Protein AF-W9CV24-F1 (afdb_monomer)

Secondary structure (DSSP, 8-state):
-----------------------HHHHHHHHHHHHHHHHHHHHHHHHHHHHHHHTTTTHHHHHHHHHHHHHHTTHHHHHHHHTTSS---HHHHHHHHHHHHIIIIIIITT-GGGGSSHHHHHHHHHHHHHHHHHHHHHHHHHTT---HHHHHHHHHTHHHHHHHHHHHHHHHHHHHHHHHHHHH-HHHHHHHHHHHHHHHHHHHHHHHHHHHHHHHHHHHHHHS----

Solvent-accessible surface area (backbone atoms only — not comparable to full-atom values): 12506 Å² total; per-residue (Å²): 133,84,83,91,78,78,71,84,77,78,79,72,77,76,67,86,76,78,58,85,65,90,48,66,68,58,51,51,49,33,51,52,26,46,55,50,20,51,54,25,44,51,51,32,54,50,51,70,53,36,41,82,73,60,33,44,68,53,40,36,85,77,41,44,69,59,50,43,55,59,60,55,56,46,54,53,56,34,49,32,21,68,73,59,76,39,102,53,59,43,68,62,49,38,49,57,45,50,56,55,45,43,46,46,60,71,40,36,63,80,39,56,72,56,33,45,27,70,40,40,54,45,23,48,46,27,48,19,55,53,44,28,45,50,22,48,45,49,29,40,45,74,46,73,44,80,60,65,67,59,53,47,49,62,61,51,51,55,76,60,34,44,59,46,24,53,55,16,50,52,48,46,54,60,70,40,29,65,60,34,28,74,76,69,33,65,68,52,21,51,51,52,52,52,49,53,63,51,46,57,61,50,50,53,56,53,50,54,50,49,54,53,51,34,54,54,53,57,49,53,60,70,71,46,81,79,87,125

Mean predicted aligned error: 7.86 Å

Sequence (228 aa):
MSPQDAQESSLKKRGPKPLQSSNRKTQYLILYNFVSAILWLVVLGRVTLLVPLVGFGQLYPSVGQFIKWTQTMALLEVVHAATGVVRASISTTGMQVASRLLLVWLIVNPFPFVAQSAGYSSMLIAWSVTEVIRYSYFVITLSGYKPAI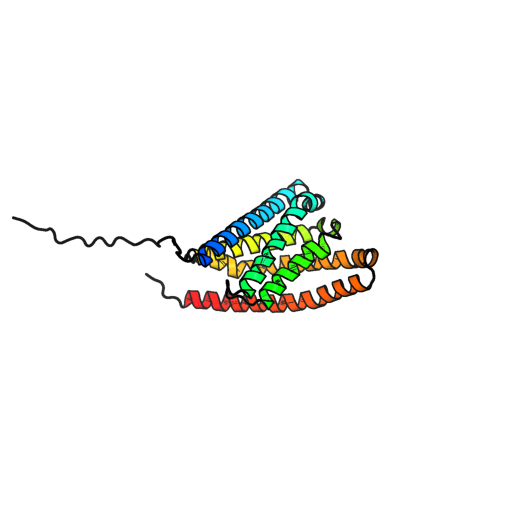VTWFRYNTFFALYPLGISSECWLIYKSIEPARNAYGQVYAWALQSILLIYVPGSYILFTHMVKQRSKVLRAQREAPKDE

pLDDT: mean 87.02, std 15.71, range [34.38, 98.25]

Foldseek 3Di:
DDDPPPDDPPPPPPDPDFDPPVDPLLVVLLVLLVVLLVLLVVLQVLLVPCCVPPNQQCSCVVCLVSVLVSLVSLVVVLVCCVVVSDVDDSVVSVVVSVLVNCCSPVQCVVPVVLSSDPLVSLLSNLVSQLSNLVSVCSNCVSSVHDDPVSVCCNLPVCVPSLVSNLVSSLSSLVVCLVVCCVVPNDVRSVVSVVCSVCSVVVSVVVVVVSVVVSVVVVVVVVVDDDPD

Structure (mmCIF, N/CA/C/O backbone):
data_AF-W9CV24-F1
#
_entry.id   AF-W9CV24-F1
#
loop_
_atom_site.group_PDB
_atom_site.id
_atom_site.type_symbol
_atom_site.label_atom_id
_atom_site.label_alt_id
_atom_site.label_comp_id
_atom_site.label_asym_id
_atom_site.label_entity_id
_atom_site.label_seq_id
_atom_site.pdbx_PDB_ins_code
_atom_site.Cartn_x
_atom_site.Cartn_y
_atom_site.Cartn_z
_atom_site.occupancy
_atom_site.B_iso_or_equiv
_atom_site.auth_seq_id
_atom_site.auth_comp_id
_atom_site.auth_asym_id
_atom_site.auth_atom_id
_atom_site.pdbx_PDB_model_num
ATOM 1 N N . MET A 1 1 ? -14.011 4.139 73.948 1.00 34.38 1 MET A N 1
ATOM 2 C CA . MET A 1 1 ? -14.814 3.440 72.922 1.00 34.38 1 MET A CA 1
ATOM 3 C C . MET A 1 1 ? -15.366 4.527 72.006 1.00 34.38 1 MET A C 1
ATOM 5 O O . MET A 1 1 ? -16.269 5.225 72.434 1.00 34.38 1 MET A O 1
ATOM 9 N N . SER A 1 2 ? -14.635 4.970 70.976 1.00 40.56 2 SER A N 1
ATOM 10 C CA . SER A 1 2 ? -14.587 4.424 69.593 1.00 40.56 2 SER A CA 1
ATOM 11 C C . SER A 1 2 ? -15.973 4.199 68.979 1.00 40.56 2 SER A C 1
ATOM 13 O O . SER A 1 2 ? -16.817 3.685 69.712 1.00 40.56 2 SER A O 1
ATOM 15 N N . PRO A 1 3 ? -16.212 4.448 67.669 1.00 40.03 3 PRO A N 1
ATOM 16 C CA . PRO A 1 3 ? -15.240 4.681 66.580 1.00 40.03 3 PRO A CA 1
ATOM 17 C C . PRO A 1 3 ? -15.602 5.823 65.590 1.00 40.03 3 PRO A C 1
ATOM 19 O O . PRO A 1 3 ? -16.741 5.969 65.160 1.00 40.03 3 PRO A O 1
ATOM 22 N N . GLN A 1 4 ? -14.591 6.578 65.148 1.00 36.75 4 GLN A N 1
ATOM 23 C CA . GLN A 1 4 ? -14.645 7.514 64.007 1.00 36.75 4 GLN A CA 1
ATOM 24 C C . GLN A 1 4 ? -14.357 6.820 62.656 1.00 36.75 4 GLN A C 1
ATOM 26 O O . GLN A 1 4 ? -13.992 7.468 61.681 1.00 36.75 4 GLN A O 1
ATOM 31 N N . ASP A 1 5 ? -14.566 5.507 62.560 1.00 41.06 5 ASP A N 1
ATOM 32 C CA . ASP A 1 5 ? -14.260 4.719 61.361 1.00 41.06 5 ASP A CA 1
ATOM 33 C C . ASP A 1 5 ? -15.471 4.621 60.419 1.00 41.06 5 ASP A C 1
ATOM 35 O O . ASP A 1 5 ? -15.981 3.541 60.132 1.00 41.06 5 ASP A O 1
ATOM 39 N N . ALA A 1 6 ? -15.947 5.758 59.910 1.00 39.78 6 ALA A N 1
ATOM 40 C CA . ALA A 1 6 ? -16.873 5.781 58.776 1.00 39.78 6 ALA A CA 1
ATOM 41 C C . ALA A 1 6 ? -16.082 5.830 57.460 1.00 39.78 6 ALA A C 1
ATOM 43 O O . ALA A 1 6 ? -16.076 6.821 56.740 1.00 39.78 6 ALA A O 1
ATOM 44 N N . GLN A 1 7 ? -15.372 4.730 57.205 1.00 35.50 7 GLN A N 1
ATOM 45 C CA . GLN A 1 7 ? -15.204 4.101 55.896 1.00 35.50 7 GLN A CA 1
ATOM 46 C C . GLN A 1 7 ? -15.079 5.066 54.696 1.00 35.50 7 GLN A C 1
ATOM 48 O O . GLN A 1 7 ? -16.019 5.266 53.928 1.00 35.50 7 GLN A O 1
ATOM 53 N N . GLU A 1 8 ? -13.867 5.595 54.494 1.00 35.50 8 GLU A N 1
ATOM 54 C CA . GLU A 1 8 ? -13.399 6.111 53.204 1.00 35.50 8 GLU A CA 1
ATOM 55 C C . GLU A 1 8 ? -13.703 5.079 52.104 1.00 35.50 8 GLU A C 1
ATOM 57 O O . GLU A 1 8 ? -13.024 4.057 51.949 1.00 35.50 8 GLU A O 1
ATOM 62 N N . SER A 1 9 ? -14.750 5.330 51.317 1.00 37.84 9 SER A N 1
ATOM 63 C CA . SER A 1 9 ? -15.024 4.566 50.110 1.00 37.84 9 SER A CA 1
ATOM 64 C C . SER A 1 9 ? -13.935 4.894 49.092 1.00 37.84 9 SER A C 1
ATOM 66 O O . SER A 1 9 ? -14.036 5.860 48.334 1.00 37.84 9 SER A O 1
ATOM 68 N N . SER A 1 10 ? -12.862 4.104 49.099 1.00 39.88 10 SER A N 1
ATOM 69 C CA . SER A 1 10 ? -11.803 4.172 48.097 1.00 39.88 10 SER A CA 1
ATOM 70 C C . SER A 1 10 ? -12.397 4.007 46.690 1.00 39.88 10 SER A C 1
ATOM 72 O O . SER A 1 10 ? -12.637 2.903 46.197 1.00 39.88 10 SER A O 1
ATOM 74 N N . LEU A 1 11 ? -12.635 5.130 46.009 1.00 41.97 11 LEU A N 1
ATOM 75 C CA . LEU A 1 11 ? -12.865 5.184 44.569 1.00 41.97 11 LEU A CA 1
ATOM 76 C C . LEU A 1 11 ? -11.551 4.805 43.885 1.00 41.97 11 LEU A C 1
ATOM 78 O O . LEU A 1 11 ? -10.778 5.637 43.412 1.00 41.97 11 LEU A O 1
ATOM 82 N N . LYS A 1 12 ? -11.277 3.500 43.854 1.00 38.69 12 LYS A N 1
ATOM 83 C CA . LYS A 1 12 ? -10.228 2.908 43.036 1.00 38.69 12 LYS A CA 1
ATOM 84 C C . LYS A 1 12 ? -10.625 3.173 41.585 1.00 38.69 12 LYS A C 1
ATOM 86 O O . LYS A 1 12 ? -11.403 2.415 41.007 1.00 38.69 12 LYS A O 1
ATOM 91 N N . LYS A 1 13 ? -10.120 4.272 41.009 1.00 38.94 13 LYS A N 1
ATOM 92 C CA . LYS A 1 13 ? -10.187 4.561 39.570 1.00 38.94 13 LYS A CA 1
ATOM 93 C C . LYS A 1 13 ? -9.730 3.304 38.834 1.00 38.94 13 LYS A C 1
ATOM 95 O O . LYS A 1 13 ? -8.543 2.979 38.812 1.00 38.94 13 LYS A O 1
ATOM 100 N N . ARG A 1 14 ? -10.681 2.550 38.276 1.00 42.22 14 ARG A N 1
ATOM 101 C CA . ARG A 1 14 ? -10.381 1.451 37.360 1.00 42.22 14 ARG A CA 1
ATOM 102 C C . ARG A 1 14 ? -9.802 2.102 36.112 1.00 42.22 14 ARG A C 1
ATOM 104 O O . ARG A 1 14 ? -10.544 2.564 35.255 1.00 42.22 14 ARG A O 1
ATOM 111 N N . GLY A 1 15 ? -8.473 2.149 36.031 1.00 47.84 15 GLY A N 1
ATOM 112 C CA . GLY A 1 15 ? -7.793 2.398 34.767 1.00 47.84 15 GLY A CA 1
ATOM 113 C C . GLY A 1 15 ? -8.323 1.433 33.693 1.00 47.84 15 GLY A C 1
ATOM 114 O O . GLY A 1 15 ? -8.817 0.349 34.034 1.00 47.84 15 GLY A O 1
ATOM 115 N N . PRO A 1 16 ? -8.264 1.809 32.407 1.00 44.88 16 PRO A N 1
ATOM 116 C CA . PRO A 1 16 ? -8.788 0.985 31.326 1.00 44.88 16 PRO A CA 1
ATOM 117 C C . PRO A 1 16 ? -8.107 -0.385 31.362 1.00 44.88 16 PRO A C 1
ATOM 119 O O . PRO A 1 16 ? -6.899 -0.488 31.151 1.00 44.88 16 PRO A O 1
ATOM 122 N N . LYS A 1 17 ? -8.877 -1.435 31.675 1.00 49.84 17 LYS A N 1
ATOM 123 C CA . LYS A 1 17 ? -8.372 -2.811 31.712 1.00 49.84 17 LYS A CA 1
ATOM 124 C C . LYS A 1 17 ? -7.832 -3.177 30.319 1.00 49.84 17 LYS A C 1
ATOM 126 O O . LYS A 1 17 ? -8.627 -3.190 29.378 1.00 49.84 17 LYS A O 1
ATOM 131 N N . PRO A 1 18 ? -6.536 -3.507 30.170 1.00 53.41 18 PRO A N 1
ATOM 132 C CA . PRO A 1 18 ? -6.023 -4.107 28.943 1.00 53.41 18 PRO A CA 1
ATOM 133 C C . PRO A 1 18 ? -6.706 -5.449 28.695 1.00 53.41 18 PRO A C 1
ATOM 135 O O . PRO A 1 18 ? -6.882 -6.245 29.619 1.00 53.41 18 PRO A O 1
ATOM 138 N N . LEU A 1 19 ? -7.137 -5.695 27.458 1.00 54.38 19 LEU A N 1
ATOM 139 C CA . LEU A 1 19 ? -7.948 -6.861 27.121 1.00 54.38 19 LEU A CA 1
ATOM 140 C C . LEU A 1 19 ? -7.151 -8.170 27.138 1.00 54.38 19 LEU A C 1
ATOM 142 O O . LEU A 1 19 ? -6.419 -8.492 26.207 1.00 54.38 19 LEU A O 1
ATOM 146 N N . GLN A 1 20 ? -7.457 -9.010 28.128 1.00 48.84 20 GLN A N 1
ATOM 147 C CA . GLN A 1 20 ? -7.693 -10.431 27.877 1.00 48.84 20 GLN A CA 1
ATOM 148 C C . GLN A 1 20 ? -8.989 -10.556 27.056 1.00 48.84 20 GLN A C 1
ATOM 150 O O . GLN A 1 20 ? -10.080 -10.634 27.617 1.00 48.84 20 GLN A O 1
ATOM 155 N N . SER A 1 21 ? -8.916 -10.562 25.721 1.00 54.72 21 SER A N 1
ATOM 156 C CA . SER A 1 21 ? -10.051 -11.057 24.932 1.00 54.72 21 SER A CA 1
ATOM 157 C C . SER A 1 21 ? -10.033 -12.589 24.986 1.00 54.72 21 SER A C 1
ATOM 159 O O . SER A 1 21 ? -9.130 -13.200 24.419 1.00 54.72 21 SER A O 1
ATOM 161 N N . SER A 1 22 ? -11.013 -13.229 25.629 1.00 62.72 22 SER A N 1
ATOM 162 C CA . SER A 1 22 ? -11.147 -14.702 25.661 1.00 62.72 22 SER A CA 1
ATOM 163 C C . SER A 1 22 ? -11.519 -15.319 24.300 1.00 62.72 22 SER A C 1
ATOM 165 O O . SER A 1 22 ? -11.544 -16.538 24.138 1.00 62.72 22 SER A O 1
ATOM 167 N N . ASN A 1 23 ? -11.806 -14.484 23.298 1.00 85.56 23 ASN A N 1
ATOM 168 C CA . ASN A 1 23 ? -12.183 -14.905 21.957 1.00 85.56 23 ASN A CA 1
ATOM 169 C C . ASN A 1 23 ? -10.944 -15.236 21.107 1.00 85.56 23 ASN A C 1
ATOM 171 O O . ASN A 1 23 ? -10.220 -14.338 20.668 1.00 85.56 23 ASN A O 1
ATOM 175 N N . ARG A 1 24 ? -10.753 -16.527 20.803 1.00 89.50 24 ARG A N 1
ATOM 176 C CA . ARG A 1 24 ? -9.657 -17.033 19.954 1.00 89.50 24 ARG A CA 1
ATOM 177 C C . ARG A 1 24 ? -9.581 -16.342 18.587 1.00 89.50 24 ARG A C 1
ATOM 179 O O . ARG A 1 24 ? -8.484 -16.120 18.083 1.00 89.50 24 ARG A O 1
ATOM 186 N N . LYS A 1 25 ? -10.722 -15.950 17.999 1.00 90.06 25 LYS A N 1
ATOM 187 C CA . LYS A 1 25 ? -10.753 -15.220 16.717 1.00 90.06 25 LYS A CA 1
ATOM 188 C C . LYS A 1 25 ? -10.118 -13.837 16.851 1.00 90.06 25 LYS A C 1
ATOM 190 O O . LYS A 1 25 ? -9.331 -13.437 16.001 1.00 90.06 25 LYS A O 1
ATOM 195 N N . THR A 1 26 ? -10.428 -13.126 17.935 1.00 90.19 26 THR A N 1
ATOM 196 C CA . THR A 1 26 ? -9.857 -11.804 18.218 1.00 90.19 26 THR A CA 1
ATOM 197 C C . THR A 1 26 ? -8.354 -11.898 18.452 1.00 90.19 26 THR A C 1
ATOM 199 O O . THR A 1 26 ? -7.609 -11.120 17.869 1.00 90.19 26 THR A O 1
ATOM 202 N N . GLN A 1 27 ? -7.892 -12.886 19.226 1.00 91.75 27 GLN A N 1
ATOM 203 C CA . GLN A 1 27 ? -6.459 -13.111 19.462 1.00 91.75 27 GLN A CA 1
ATOM 204 C C . GLN A 1 27 ? -5.700 -13.426 18.168 1.00 91.75 27 GLN A C 1
ATOM 206 O O . GLN A 1 27 ? -4.652 -12.838 17.912 1.00 91.75 27 GLN A O 1
ATOM 211 N N . TYR A 1 28 ? -6.257 -14.299 17.322 1.00 95.00 28 TYR A N 1
ATOM 212 C CA . TYR A 1 28 ? -5.703 -14.597 16.003 1.00 95.00 28 TYR A CA 1
ATOM 213 C C . TYR A 1 28 ? -5.578 -13.336 15.140 1.00 95.00 28 TYR A C 1
ATOM 215 O O . TYR A 1 28 ? -4.516 -13.078 14.576 1.00 95.00 28 TYR A O 1
ATOM 223 N N . LEU A 1 29 ? -6.635 -12.521 15.070 1.00 95.00 29 LEU A N 1
ATOM 224 C CA . LEU A 1 29 ? -6.609 -11.281 14.298 1.00 95.00 29 LEU A CA 1
ATOM 225 C C . LEU A 1 29 ? -5.604 -10.280 14.871 1.00 95.00 29 LEU A C 1
ATOM 227 O O . LEU A 1 29 ? -4.892 -9.646 14.099 1.00 95.00 29 LEU A O 1
ATOM 231 N N . ILE A 1 30 ? -5.501 -10.140 16.194 1.00 94.81 30 ILE A N 1
ATOM 232 C CA . ILE A 1 30 ? -4.483 -9.286 16.822 1.00 94.81 30 ILE A CA 1
ATOM 233 C C . ILE A 1 30 ? -3.087 -9.736 16.390 1.00 94.81 30 ILE A C 1
ATOM 235 O O . ILE A 1 30 ? -2.313 -8.906 15.922 1.00 94.81 30 ILE A O 1
ATOM 239 N N . LEU A 1 31 ? -2.786 -11.034 16.474 1.00 95.94 31 LEU A N 1
ATOM 240 C CA . LEU A 1 31 ? -1.489 -11.575 16.073 1.00 95.94 31 LEU A CA 1
ATOM 241 C C . LEU A 1 31 ? -1.213 -11.346 14.582 1.00 95.94 31 LEU A C 1
ATOM 243 O O . LEU A 1 31 ? -0.148 -10.847 14.229 1.00 95.94 31 LEU A O 1
ATOM 247 N N . TYR A 1 32 ? -2.178 -11.653 13.712 1.00 97.06 32 TYR A N 1
ATOM 248 C CA . TYR A 1 32 ? -2.063 -11.438 12.269 1.00 97.06 32 TYR A CA 1
ATOM 249 C C . TYR A 1 32 ? -1.765 -9.972 11.932 1.00 97.06 32 TYR A C 1
ATOM 251 O O . TYR A 1 32 ? -0.826 -9.677 11.189 1.00 97.06 32 TYR A O 1
ATOM 259 N N . ASN A 1 33 ? -2.537 -9.042 12.503 1.00 97.31 33 ASN A N 1
ATOM 260 C CA . ASN A 1 33 ? -2.345 -7.615 12.267 1.00 97.31 33 ASN A CA 1
ATOM 261 C C . ASN A 1 33 ? -1.010 -7.137 12.859 1.00 97.31 33 ASN A C 1
ATOM 263 O O . ASN A 1 33 ? -0.320 -6.347 12.229 1.00 97.31 33 ASN A O 1
ATOM 267 N N . PHE A 1 34 ? -0.598 -7.640 14.023 1.00 97.44 34 PHE A N 1
ATOM 268 C CA . PHE A 1 34 ? 0.680 -7.283 14.638 1.00 97.44 34 PHE A CA 1
ATOM 269 C C . PHE A 1 34 ? 1.877 -7.731 13.792 1.00 97.44 34 PHE A C 1
ATOM 271 O O . PHE A 1 34 ? 2.756 -6.925 13.490 1.00 97.44 34 PHE A O 1
ATOM 278 N N . VAL A 1 35 ? 1.879 -8.986 13.337 1.00 98.12 35 VAL A N 1
ATOM 279 C CA . VAL A 1 35 ? 2.909 -9.507 12.426 1.00 98.12 35 VAL A CA 1
ATOM 280 C C . VAL A 1 35 ? 2.927 -8.698 11.131 1.00 98.12 35 VAL A C 1
ATOM 282 O O . VAL A 1 35 ? 3.990 -8.270 10.687 1.00 98.12 35 VAL A O 1
ATOM 285 N N . SER A 1 36 ? 1.757 -8.407 10.561 1.00 97.88 36 SER A N 1
ATOM 286 C CA . SER A 1 36 ? 1.651 -7.590 9.350 1.00 97.88 36 SER A CA 1
ATOM 287 C C . SER A 1 36 ? 2.199 -6.174 9.557 1.00 97.88 36 SER A C 1
ATOM 289 O O . SER A 1 36 ? 2.937 -5.678 8.708 1.00 97.88 36 SER A O 1
ATOM 291 N N . ALA A 1 37 ? 1.926 -5.540 10.703 1.00 97.75 37 ALA A N 1
ATOM 292 C CA . ALA A 1 37 ? 2.487 -4.235 11.048 1.00 97.75 37 ALA A CA 1
ATOM 293 C C . ALA A 1 37 ? 4.021 -4.268 11.092 1.00 97.75 37 ALA A C 1
ATOM 295 O O . ALA A 1 37 ? 4.657 -3.378 10.531 1.00 97.75 37 ALA A O 1
ATOM 296 N N . ILE A 1 38 ? 4.616 -5.302 11.698 1.00 98.25 38 ILE A N 1
ATOM 297 C CA . ILE A 1 38 ? 6.076 -5.474 11.748 1.00 98.25 38 ILE A CA 1
ATOM 298 C C . ILE A 1 38 ? 6.652 -5.632 10.343 1.00 98.25 38 ILE A C 1
ATOM 300 O O . ILE A 1 38 ? 7.626 -4.966 10.003 1.00 98.25 38 ILE A O 1
ATOM 304 N N . LEU A 1 39 ? 6.055 -6.481 9.509 1.00 98.12 39 LEU A N 1
ATOM 305 C CA . LEU A 1 39 ? 6.537 -6.708 8.148 1.00 98.12 39 LEU A CA 1
ATOM 306 C C . LEU A 1 39 ? 6.546 -5.410 7.337 1.00 98.12 39 LEU A C 1
ATOM 308 O O . LEU A 1 39 ? 7.553 -5.067 6.720 1.00 98.12 39 LEU A O 1
ATOM 312 N N . TRP A 1 40 ? 5.463 -4.636 7.396 1.00 98.19 40 TRP A N 1
ATOM 313 C CA . TRP A 1 40 ? 5.398 -3.344 6.718 1.00 98.19 40 TRP A CA 1
ATOM 314 C C . TRP A 1 40 ? 6.310 -2.287 7.339 1.00 98.19 40 TRP A C 1
ATOM 316 O O . TRP A 1 40 ? 6.842 -1.457 6.605 1.00 98.19 40 TRP A O 1
ATOM 326 N N . LEU A 1 41 ? 6.568 -2.343 8.646 1.00 97.94 41 LEU A N 1
ATOM 327 C CA . LEU A 1 41 ? 7.558 -1.487 9.298 1.00 97.94 41 LEU A CA 1
ATOM 328 C C . LEU A 1 41 ? 8.980 -1.808 8.819 1.00 97.94 41 LEU A C 1
ATOM 330 O O . LEU A 1 41 ? 9.766 -0.894 8.583 1.00 97.94 41 LEU A O 1
ATOM 334 N N . VAL A 1 42 ? 9.301 -3.088 8.603 1.00 97.88 42 VAL A N 1
ATOM 335 C CA . VAL A 1 42 ? 10.575 -3.507 8.001 1.00 97.88 42 VAL A CA 1
ATOM 336 C C . VAL A 1 42 ? 10.683 -3.007 6.560 1.00 97.88 42 VAL A C 1
ATOM 338 O O . VAL A 1 42 ? 11.743 -2.513 6.181 1.00 97.88 42 VAL A O 1
ATOM 341 N N . VAL A 1 43 ? 9.608 -3.079 5.761 1.00 97.38 43 VAL A N 1
ATOM 342 C CA . VAL A 1 43 ? 9.588 -2.467 4.417 1.00 97.38 43 VAL A CA 1
ATOM 343 C C . VAL A 1 43 ? 9.870 -0.969 4.515 1.00 97.38 43 VAL A C 1
ATOM 345 O O . VAL A 1 43 ? 10.763 -0.485 3.822 1.00 97.38 43 VAL A O 1
ATOM 348 N N . LEU A 1 44 ? 9.149 -0.254 5.386 1.00 97.44 44 LEU A N 1
ATOM 349 C CA . LEU A 1 44 ? 9.302 1.189 5.566 1.00 97.44 44 LEU A CA 1
ATOM 350 C C . LEU A 1 44 ? 10.748 1.537 5.918 1.00 97.44 44 LEU A C 1
ATOM 352 O O . LEU A 1 44 ? 11.376 2.301 5.193 1.00 97.44 44 LEU A O 1
ATOM 356 N N . GLY A 1 45 ? 11.291 0.908 6.965 1.00 96.44 45 GLY A N 1
ATOM 357 C CA . GLY A 1 45 ? 12.656 1.138 7.430 1.00 96.44 45 GLY A CA 1
ATOM 358 C C . GLY A 1 45 ? 13.697 0.857 6.350 1.00 96.44 45 GLY A C 1
ATOM 359 O O . GLY A 1 45 ? 14.589 1.673 6.129 1.00 96.44 45 GLY A O 1
ATOM 360 N N . ARG A 1 46 ? 13.562 -0.254 5.614 1.00 94.88 46 ARG A N 1
ATOM 361 C CA . ARG A 1 46 ? 14.473 -0.574 4.505 1.00 94.88 46 ARG A CA 1
ATOM 362 C C . ARG A 1 46 ? 14.430 0.489 3.415 1.00 94.88 46 ARG A C 1
ATOM 364 O O . ARG A 1 46 ? 15.483 0.915 2.963 1.00 94.88 46 ARG A O 1
ATOM 371 N N . VAL A 1 47 ? 13.248 0.932 2.995 1.00 95.12 47 VAL A N 1
ATOM 372 C CA . VAL A 1 47 ? 13.129 1.920 1.913 1.00 95.12 47 VAL A CA 1
ATOM 373 C C . VAL A 1 47 ? 13.644 3.287 2.354 1.00 95.12 47 VAL A C 1
ATOM 375 O O . VAL A 1 47 ? 14.411 3.905 1.621 1.00 95.12 47 VAL A O 1
ATOM 378 N N . THR A 1 48 ? 13.298 3.740 3.561 1.00 94.62 48 THR A N 1
ATOM 379 C CA . THR A 1 48 ? 13.752 5.039 4.081 1.00 94.62 48 THR A CA 1
ATOM 380 C C . THR A 1 48 ? 15.257 5.092 4.311 1.00 94.62 48 THR A C 1
ATOM 382 O O . THR A 1 48 ? 15.845 6.157 4.169 1.00 94.62 48 THR A O 1
ATOM 385 N N . LEU A 1 49 ? 15.882 3.960 4.650 1.00 94.88 49 LEU A N 1
ATOM 386 C CA . LEU A 1 49 ? 17.330 3.876 4.840 1.00 94.88 49 LEU A CA 1
ATOM 387 C C . LEU A 1 49 ? 18.078 3.684 3.518 1.00 94.88 49 LEU A C 1
ATOM 389 O O . LEU A 1 49 ? 19.081 4.345 3.286 1.00 94.88 49 LEU A O 1
ATOM 393 N N . LEU A 1 50 ? 17.612 2.800 2.633 1.00 92.88 50 LEU A N 1
ATOM 394 C CA . LEU A 1 50 ? 18.365 2.436 1.430 1.00 92.88 50 LEU A CA 1
ATOM 395 C C . LEU A 1 50 ? 18.287 3.492 0.328 1.00 92.88 50 LEU A C 1
ATOM 397 O O . LEU A 1 50 ? 19.285 3.717 -0.347 1.00 92.88 50 LEU A O 1
ATOM 401 N N . VAL A 1 51 ? 17.152 4.174 0.153 1.00 92.50 51 VAL A N 1
ATOM 402 C CA . VAL A 1 51 ? 17.024 5.220 -0.877 1.00 92.50 51 VAL A CA 1
ATOM 403 C C . VAL A 1 51 ? 18.118 6.297 -0.772 1.00 92.50 51 VAL A C 1
ATOM 405 O O . VAL A 1 51 ? 18.761 6.548 -1.790 1.00 92.50 51 VAL A O 1
ATOM 408 N N . PRO A 1 52 ? 18.386 6.915 0.397 1.00 92.38 52 PRO A N 1
ATOM 409 C CA . PRO A 1 52 ? 19.455 7.908 0.507 1.00 92.38 52 PRO A CA 1
ATOM 410 C C . PRO A 1 52 ? 20.867 7.305 0.449 1.00 92.38 52 PRO A C 1
ATOM 412 O O . PRO A 1 52 ? 21.797 8.008 0.071 1.00 92.38 52 PRO A O 1
ATOM 415 N N . LEU A 1 53 ? 21.044 6.029 0.813 1.00 91.69 53 LEU A N 1
ATOM 416 C CA . LEU A 1 53 ? 22.367 5.394 0.884 1.00 91.69 53 LEU A CA 1
ATOM 417 C C . LEU A 1 53 ? 22.857 4.846 -0.459 1.00 91.69 53 LEU A C 1
ATOM 419 O O . LEU A 1 53 ? 24.033 4.969 -0.782 1.00 91.69 53 LEU A O 1
ATOM 423 N N . VAL A 1 54 ? 21.974 4.201 -1.222 1.00 87.62 54 VAL A N 1
ATOM 424 C CA . VAL A 1 54 ? 22.337 3.456 -2.441 1.00 87.62 54 VAL A CA 1
ATOM 425 C C . VAL A 1 54 ? 21.552 3.906 -3.677 1.00 87.62 54 VAL A C 1
ATOM 427 O O . VAL A 1 54 ? 21.740 3.368 -4.770 1.00 87.62 54 VAL A O 1
ATOM 430 N N . GLY A 1 55 ? 20.674 4.901 -3.524 1.00 88.88 55 GLY A N 1
ATOM 431 C CA . GLY A 1 55 ? 19.832 5.422 -4.595 1.00 88.88 55 GLY A CA 1
ATOM 432 C C . GLY A 1 55 ? 18.703 4.472 -5.007 1.00 88.88 55 GLY A C 1
ATOM 433 O O . GLY A 1 55 ? 18.473 3.410 -4.427 1.00 88.88 55 GLY A O 1
ATOM 434 N N . PHE A 1 56 ? 17.968 4.860 -6.052 1.00 88.00 56 PHE A N 1
ATOM 435 C CA . PHE A 1 56 ? 16.797 4.112 -6.528 1.00 88.00 56 PHE A CA 1
ATOM 436 C C . PHE A 1 56 ? 17.147 2.781 -7.208 1.00 88.00 56 PHE A C 1
ATOM 438 O O . PHE A 1 56 ? 16.377 1.828 -7.116 1.00 88.00 56 PHE A O 1
ATOM 445 N N . GLY A 1 57 ? 18.311 2.687 -7.859 1.00 84.31 57 GLY A N 1
ATOM 446 C CA . GLY A 1 57 ? 18.698 1.505 -8.639 1.00 84.31 57 GLY A CA 1
ATOM 447 C C . GLY A 1 57 ? 18.932 0.248 -7.798 1.00 84.31 57 GLY A C 1
ATOM 448 O O . GLY A 1 57 ? 18.633 -0.857 -8.243 1.00 84.31 57 GLY A O 1
ATOM 449 N N . GLN A 1 58 ? 19.410 0.414 -6.564 1.00 85.44 58 GLN A N 1
ATOM 450 C CA . GLN A 1 58 ? 19.769 -0.698 -5.677 1.00 85.44 58 GLN A CA 1
ATOM 451 C C . GLN A 1 58 ? 18.672 -1.060 -4.667 1.00 85.44 58 GLN A C 1
ATOM 453 O O . GLN A 1 58 ? 18.819 -2.007 -3.896 1.00 85.44 58 GLN A O 1
ATOM 458 N N . LEU A 1 59 ? 17.534 -0.361 -4.686 1.00 90.06 59 LEU A N 1
ATOM 459 C CA . LEU A 1 59 ? 16.449 -0.635 -3.747 1.00 90.06 59 LEU A CA 1
ATOM 460 C C . LEU A 1 59 ? 15.761 -1.980 -4.028 1.00 90.06 59 LEU A C 1
ATOM 462 O O . LEU A 1 59 ? 15.449 -2.736 -3.102 1.00 90.06 59 LEU A O 1
ATOM 466 N N . TYR A 1 60 ? 15.505 -2.284 -5.303 1.00 91.00 60 TYR A N 1
ATOM 467 C CA . TYR A 1 60 ? 14.777 -3.491 -5.686 1.00 91.00 60 TYR A CA 1
ATOM 468 C C . TYR A 1 60 ? 15.507 -4.791 -5.313 1.00 91.00 60 TYR A C 1
ATOM 470 O O . TYR A 1 60 ? 14.868 -5.635 -4.683 1.00 91.00 60 TYR A O 1
ATOM 478 N N . PRO A 1 61 ? 16.816 -4.961 -5.583 1.00 90.12 61 PRO A N 1
ATOM 479 C CA . PRO A 1 61 ? 17.549 -6.148 -5.139 1.00 90.12 61 PRO A CA 1
ATOM 480 C C . PRO A 1 61 ? 17.459 -6.405 -3.626 1.00 90.12 61 PRO A C 1
ATOM 482 O O . PRO A 1 61 ? 17.339 -7.552 -3.200 1.00 90.12 61 PRO A O 1
ATOM 485 N N . SER A 1 62 ? 17.458 -5.353 -2.800 1.00 89.19 62 SER A N 1
ATOM 486 C CA . SER A 1 62 ? 17.457 -5.486 -1.335 1.00 89.19 62 SER A CA 1
ATOM 487 C C . SER A 1 62 ? 16.066 -5.660 -0.709 1.00 89.19 62 SER A C 1
ATOM 489 O O . SER A 1 62 ? 15.935 -6.256 0.366 1.00 89.19 62 SER A O 1
ATOM 491 N N . VAL A 1 63 ? 15.015 -5.116 -1.333 1.00 93.38 63 VAL A N 1
ATOM 492 C CA . VAL A 1 63 ? 13.659 -5.065 -0.745 1.00 93.38 63 VAL A CA 1
ATOM 493 C C . VAL A 1 63 ? 12.634 -5.867 -1.546 1.00 93.38 63 VAL A C 1
ATOM 495 O O . VAL A 1 63 ? 11.670 -6.362 -0.966 1.00 93.38 63 VAL A O 1
ATOM 498 N N . GLY A 1 64 ? 12.847 -6.056 -2.849 1.00 93.38 64 GLY A N 1
ATOM 499 C CA . GLY A 1 64 ? 11.888 -6.604 -3.815 1.00 93.38 64 GLY A CA 1
ATOM 500 C C . GLY A 1 64 ? 11.297 -7.956 -3.424 1.00 93.38 64 GLY A C 1
ATOM 501 O O . GLY A 1 64 ? 10.078 -8.122 -3.397 1.00 93.38 64 GLY A O 1
ATOM 502 N N . GLN A 1 65 ? 12.143 -8.916 -3.048 1.00 95.06 65 GLN A N 1
ATOM 503 C CA . GLN A 1 65 ? 11.665 -10.237 -2.632 1.00 95.06 65 GLN A CA 1
ATOM 504 C C . GLN A 1 65 ? 10.852 -10.162 -1.331 1.00 95.06 65 GLN A C 1
ATOM 506 O O . GLN A 1 65 ? 9.824 -10.825 -1.203 1.00 95.06 65 GLN A O 1
ATOM 511 N N . PHE A 1 66 ? 11.281 -9.326 -0.384 1.00 96.38 66 PHE A N 1
ATOM 512 C CA . PHE A 1 66 ? 10.606 -9.167 0.900 1.00 96.38 66 PHE A CA 1
ATOM 513 C C . PHE A 1 66 ? 9.223 -8.523 0.736 1.00 96.38 66 PHE A C 1
ATOM 515 O O . PHE A 1 66 ? 8.241 -9.047 1.267 1.00 96.38 66 PHE A O 1
ATOM 522 N N . ILE A 1 67 ? 9.106 -7.443 -0.049 1.00 96.38 67 ILE A N 1
ATOM 523 C CA . ILE A 1 67 ? 7.804 -6.814 -0.321 1.00 96.38 67 ILE A CA 1
ATOM 524 C C . ILE A 1 67 ? 6.869 -7.754 -1.081 1.00 96.38 67 ILE A C 1
ATOM 526 O O . ILE A 1 67 ? 5.690 -7.823 -0.744 1.00 96.38 67 ILE A O 1
ATOM 530 N N . LYS A 1 68 ? 7.374 -8.519 -2.057 1.00 96.44 68 LYS A N 1
ATOM 531 C CA . LYS A 1 68 ? 6.555 -9.449 -2.844 1.00 96.44 68 LYS A CA 1
ATOM 532 C C . LYS A 1 68 ? 5.833 -10.455 -1.946 1.00 96.44 68 LYS A C 1
ATOM 534 O O . LYS A 1 68 ? 4.617 -10.614 -2.050 1.00 96.44 68 LYS A O 1
ATOM 539 N N . TRP A 1 69 ? 6.547 -11.077 -1.009 1.00 97.06 69 TRP A N 1
ATOM 540 C CA . TRP A 1 69 ? 5.939 -12.018 -0.061 1.00 97.06 69 TRP A CA 1
ATOM 541 C C . TRP A 1 69 ? 5.093 -11.330 1.009 1.00 97.06 69 TRP A C 1
ATOM 543 O O . TRP A 1 69 ? 4.013 -11.822 1.334 1.00 97.06 69 TRP A O 1
ATOM 553 N N . THR A 1 70 ? 5.517 -10.157 1.488 1.00 97.12 70 THR A N 1
ATOM 554 C CA . THR A 1 70 ? 4.736 -9.350 2.440 1.00 97.12 70 THR A CA 1
ATOM 555 C C . THR A 1 70 ? 3.368 -8.983 1.865 1.00 97.12 70 THR A C 1
ATOM 557 O O . THR A 1 70 ? 2.346 -9.171 2.520 1.00 97.12 70 THR A O 1
ATOM 560 N N . GLN A 1 71 ? 3.326 -8.540 0.609 1.00 97.50 71 GLN A N 1
ATOM 561 C CA . GLN A 1 71 ? 2.091 -8.219 -0.100 1.00 97.50 71 GLN A CA 1
ATOM 562 C C . GLN A 1 71 ? 1.262 -9.472 -0.422 1.00 97.50 71 GLN A C 1
ATOM 564 O O . GLN A 1 71 ? 0.036 -9.414 -0.405 1.00 97.50 71 GLN A O 1
ATOM 569 N N . THR A 1 72 ? 1.904 -10.615 -0.677 1.00 97.06 72 THR A N 1
ATOM 570 C CA . THR A 1 72 ? 1.206 -11.888 -0.938 1.00 97.06 72 THR A CA 1
ATOM 571 C C . THR A 1 72 ? 0.417 -12.371 0.276 1.00 97.06 72 THR A C 1
ATOM 573 O O . THR A 1 72 ? -0.689 -12.886 0.120 1.00 97.06 72 THR A O 1
ATOM 576 N N . MET A 1 73 ? 0.909 -12.126 1.494 1.00 95.81 73 MET A N 1
ATOM 577 C CA . MET A 1 73 ? 0.174 -12.469 2.717 1.00 95.81 73 MET A CA 1
ATOM 578 C C . MET A 1 73 ? -1.159 -11.725 2.864 1.00 95.81 73 MET A C 1
ATOM 580 O O . MET A 1 73 ? -2.056 -12.247 3.521 1.00 95.81 73 MET A O 1
ATOM 584 N N . ALA A 1 74 ? -1.349 -10.584 2.190 1.00 95.19 74 ALA A N 1
ATOM 585 C CA . ALA A 1 74 ? -2.625 -9.866 2.188 1.00 95.19 74 ALA A CA 1
ATOM 586 C C . ALA A 1 74 ? -3.776 -10.671 1.546 1.00 95.19 74 ALA A C 1
ATOM 588 O O . ALA A 1 74 ? -4.944 -10.357 1.769 1.00 95.19 74 ALA A O 1
ATOM 589 N N . LEU A 1 75 ? -3.485 -11.755 0.810 1.00 96.38 75 LEU A N 1
ATOM 590 C CA . LEU A 1 75 ? -4.506 -12.719 0.377 1.00 96.38 75 LEU A CA 1
ATOM 591 C C . LEU A 1 75 ? -5.290 -13.303 1.559 1.00 96.38 75 LEU A C 1
ATOM 593 O O . LEU A 1 75 ? -6.482 -13.579 1.421 1.00 96.38 75 LEU A O 1
ATOM 597 N N . LEU A 1 76 ? -4.666 -13.429 2.735 1.00 95.62 76 LEU A N 1
ATOM 598 C CA . LEU A 1 76 ? -5.355 -13.870 3.946 1.00 95.62 76 LEU A CA 1
ATOM 599 C C . LEU A 1 76 ? -6.478 -12.911 4.353 1.00 95.62 76 LEU A C 1
ATOM 601 O O . LEU A 1 76 ? -7.489 -13.375 4.865 1.00 95.62 76 LEU A O 1
ATOM 605 N N . GLU A 1 77 ? -6.381 -11.613 4.055 1.00 94.75 77 GLU A N 1
ATOM 606 C CA . GLU A 1 77 ? -7.472 -10.664 4.321 1.00 94.75 77 GLU A CA 1
ATOM 607 C C . GLU A 1 77 ? -8.706 -10.962 3.468 1.00 94.75 77 GLU A C 1
ATOM 609 O O . GLU A 1 77 ? -9.840 -10.848 3.938 1.00 94.75 77 GLU A O 1
ATOM 614 N N . VAL A 1 78 ? -8.492 -11.370 2.213 1.00 94.81 78 VAL A N 1
ATOM 615 C CA . VAL A 1 78 ? -9.573 -11.796 1.319 1.00 94.81 78 VAL A CA 1
ATOM 616 C C . VAL A 1 78 ? -10.222 -13.059 1.877 1.00 94.81 78 VAL A C 1
ATOM 618 O O . VAL A 1 78 ? -11.447 -13.139 1.941 1.00 94.81 78 VAL A O 1
ATOM 621 N N . VAL A 1 79 ? -9.415 -14.007 2.368 1.00 95.19 79 VAL A N 1
ATOM 622 C CA . VAL A 1 79 ? -9.907 -15.221 3.036 1.00 95.19 79 VAL A CA 1
ATOM 623 C C . VAL A 1 79 ? -10.687 -14.877 4.308 1.00 95.19 79 VAL A C 1
ATOM 625 O O . VAL A 1 79 ? -11.767 -15.425 4.523 1.00 95.19 79 VAL A O 1
ATOM 628 N N . HIS A 1 80 ? -10.209 -13.950 5.142 1.00 94.81 80 HIS A N 1
ATOM 629 C CA . HIS A 1 80 ? -10.912 -13.522 6.360 1.00 94.81 80 HIS A CA 1
ATOM 630 C C . HIS A 1 80 ? -12.256 -12.866 6.053 1.00 94.81 80 HIS A C 1
ATOM 632 O O . HIS A 1 80 ? -13.221 -13.097 6.783 1.00 94.81 80 HIS A O 1
ATOM 638 N N . ALA A 1 81 ? -12.333 -12.070 4.984 1.00 93.00 81 ALA A N 1
ATOM 639 C CA . ALA A 1 81 ? -13.586 -11.488 4.515 1.00 93.00 81 ALA A CA 1
ATOM 640 C C . ALA A 1 81 ? -14.534 -12.570 3.968 1.00 93.00 81 ALA A C 1
ATOM 642 O O . ALA A 1 81 ? -15.707 -12.597 4.331 1.00 93.00 81 ALA A O 1
ATOM 643 N N . ALA A 1 82 ? -14.024 -13.497 3.149 1.00 92.88 82 ALA A N 1
ATOM 644 C CA . ALA A 1 82 ? -14.814 -14.558 2.521 1.00 92.88 82 ALA A CA 1
ATOM 645 C C . ALA A 1 82 ? -15.382 -15.567 3.528 1.00 92.88 82 ALA A C 1
ATOM 647 O O . ALA A 1 82 ? -16.514 -16.019 3.391 1.00 92.88 82 ALA A O 1
ATOM 648 N N . THR A 1 83 ? -14.616 -15.886 4.569 1.00 91.38 83 THR A N 1
ATOM 649 C CA . THR A 1 83 ? -15.019 -16.812 5.642 1.00 91.38 83 THR A CA 1
ATOM 650 C C . THR A 1 83 ? -15.812 -16.132 6.763 1.00 91.38 83 THR A C 1
ATOM 652 O O . THR A 1 83 ? -16.204 -16.785 7.730 1.00 91.38 83 THR A O 1
ATOM 655 N N . GLY A 1 84 ? -16.040 -14.816 6.675 1.00 88.00 84 GLY A N 1
ATOM 656 C CA . GLY A 1 84 ? -16.777 -14.052 7.682 1.00 88.00 84 GLY A CA 1
ATOM 657 C C . GLY A 1 84 ? -16.044 -13.887 9.020 1.00 88.00 84 GLY A C 1
ATOM 658 O O . GLY A 1 84 ? -16.663 -13.507 10.016 1.00 88.00 84 GLY A O 1
ATOM 659 N N . VAL A 1 85 ? -14.731 -14.147 9.069 1.00 88.81 85 VAL A N 1
ATOM 660 C CA . VAL A 1 85 ? -13.886 -13.865 10.246 1.00 88.81 85 VAL A CA 1
ATOM 661 C C . VAL A 1 85 ? -13.861 -12.361 10.531 1.00 88.81 85 VAL A C 1
ATOM 663 O O . VAL A 1 85 ? -13.864 -11.952 11.692 1.00 88.81 85 VAL A O 1
ATOM 666 N N . VAL A 1 86 ? -13.897 -11.541 9.477 1.00 87.94 86 VAL A N 1
ATOM 667 C CA . VAL A 1 86 ? -14.003 -10.081 9.554 1.00 87.94 86 VAL A CA 1
ATOM 668 C C . VAL A 1 86 ? -15.216 -9.614 8.753 1.00 87.94 86 VAL A C 1
ATOM 670 O O . VAL A 1 86 ? -15.476 -10.094 7.653 1.00 87.94 86 VAL A O 1
ATOM 673 N N . ARG A 1 87 ? -15.951 -8.629 9.283 1.00 85.00 87 ARG A N 1
ATOM 674 C CA . ARG A 1 87 ? -17.056 -7.967 8.571 1.00 85.00 87 ARG A CA 1
ATOM 675 C C . ARG A 1 87 ? -16.505 -6.963 7.553 1.00 85.00 87 ARG A C 1
ATOM 677 O O . ARG A 1 87 ? -16.501 -5.760 7.806 1.00 85.00 87 ARG A O 1
ATOM 684 N N . ALA A 1 88 ? -16.008 -7.463 6.428 1.00 84.81 88 ALA A N 1
ATOM 685 C CA . ALA A 1 88 ? -15.490 -6.665 5.321 1.00 84.81 88 ALA A CA 1
ATOM 686 C C . ALA A 1 88 ? -16.133 -7.087 3.993 1.00 84.81 88 ALA A C 1
ATOM 688 O O . ALA A 1 88 ? -16.552 -8.228 3.827 1.00 84.81 88 ALA A O 1
ATOM 689 N N . SER A 1 89 ? -16.209 -6.155 3.043 1.00 88.81 89 SER A N 1
ATOM 690 C CA . SER A 1 89 ? -16.675 -6.457 1.688 1.00 88.81 89 SER A CA 1
ATOM 691 C C . SER A 1 89 ? -15.608 -7.253 0.939 1.00 88.81 89 SER A C 1
ATOM 693 O O . SER A 1 89 ? -14.515 -6.737 0.701 1.00 88.81 89 SER A O 1
ATOM 695 N N . ILE A 1 90 ? -15.935 -8.484 0.534 1.00 89.56 90 ILE A N 1
ATOM 696 C CA . ILE A 1 90 ? -15.023 -9.367 -0.210 1.00 89.56 90 ILE A CA 1
ATOM 697 C C . ILE A 1 90 ? -14.569 -8.698 -1.510 1.00 89.56 90 ILE A C 1
ATOM 699 O O . ILE A 1 90 ? -13.385 -8.731 -1.828 1.00 89.56 90 ILE A O 1
ATOM 703 N N . SER A 1 91 ? -15.484 -8.048 -2.238 1.00 85.38 91 SER A N 1
ATOM 704 C CA . SER A 1 91 ? -15.161 -7.396 -3.512 1.00 85.38 91 SER A CA 1
ATOM 705 C C . SER A 1 91 ? -14.189 -6.234 -3.324 1.00 85.38 91 SER A C 1
ATOM 707 O O . SER A 1 91 ? -13.219 -6.106 -4.066 1.00 85.38 91 SER A O 1
ATOM 709 N N . THR A 1 92 ? -14.403 -5.411 -2.295 1.00 86.88 92 THR A N 1
ATOM 710 C CA . THR A 1 92 ? -13.545 -4.256 -2.012 1.00 86.88 92 THR A CA 1
ATOM 711 C C . THR A 1 92 ? -12.169 -4.692 -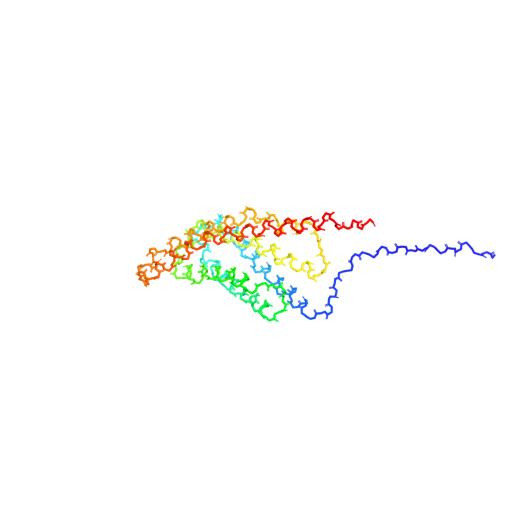1.514 1.00 86.88 92 THR A C 1
ATOM 713 O O . THR A 1 92 ? -11.164 -4.199 -2.021 1.00 86.88 92 THR A O 1
ATOM 716 N N . THR A 1 93 ? -12.103 -5.634 -0.568 1.00 89.75 93 THR A N 1
ATOM 717 C CA . THR A 1 93 ? -10.830 -6.179 -0.070 1.00 89.75 93 THR A CA 1
ATOM 718 C C . THR A 1 93 ? -10.079 -6.905 -1.185 1.00 89.75 93 THR A C 1
ATOM 720 O O . THR A 1 93 ? -8.890 -6.670 -1.382 1.00 89.75 93 THR A O 1
ATOM 723 N N . GLY A 1 94 ? -10.782 -7.723 -1.970 1.00 91.19 94 GLY A N 1
ATOM 724 C CA . GLY A 1 94 ? -10.223 -8.439 -3.113 1.00 91.19 94 GLY A CA 1
ATOM 725 C C . GLY A 1 94 ? -9.628 -7.497 -4.152 1.00 91.19 94 GLY A C 1
ATOM 726 O O . GLY A 1 94 ? -8.488 -7.690 -4.555 1.00 91.19 94 GLY A O 1
ATOM 727 N N . MET A 1 95 ? -10.341 -6.432 -4.526 1.00 89.75 95 MET A N 1
ATOM 728 C CA . MET A 1 95 ? -9.845 -5.439 -5.484 1.00 89.75 95 MET A CA 1
ATOM 729 C C . MET A 1 95 ? -8.588 -4.714 -4.980 1.00 89.75 95 MET A C 1
ATOM 731 O O . MET A 1 95 ? -7.638 -4.535 -5.741 1.00 89.75 95 MET A O 1
ATOM 735 N N . GLN A 1 96 ? -8.553 -4.330 -3.700 1.00 90.25 96 GLN A N 1
ATOM 736 C CA . GLN A 1 96 ? -7.386 -3.672 -3.100 1.00 90.25 96 GLN A CA 1
ATOM 737 C C . GLN A 1 96 ? -6.155 -4.586 -3.097 1.00 90.25 96 GLN A C 1
ATOM 739 O O . GLN A 1 96 ? -5.063 -4.156 -3.470 1.00 90.25 96 GLN A O 1
ATOM 744 N N . VAL A 1 97 ? -6.331 -5.854 -2.713 1.00 94.69 97 VAL A N 1
ATOM 745 C CA . VAL A 1 97 ? -5.244 -6.840 -2.684 1.00 94.69 97 VAL A CA 1
ATOM 746 C C . VAL A 1 97 ? -4.792 -7.194 -4.102 1.00 94.69 97 VAL A C 1
ATOM 748 O O . VAL A 1 97 ? -3.594 -7.177 -4.375 1.00 94.69 97 VAL A O 1
ATOM 751 N N . ALA A 1 98 ? -5.728 -7.445 -5.021 1.00 93.31 98 ALA A N 1
ATOM 752 C CA . ALA A 1 98 ? -5.436 -7.789 -6.411 1.00 93.31 98 ALA A CA 1
ATOM 753 C C . ALA A 1 98 ? -4.674 -6.675 -7.140 1.00 93.31 98 ALA A C 1
ATOM 755 O O . ALA A 1 98 ? -3.704 -6.973 -7.834 1.00 93.31 98 ALA A O 1
ATOM 756 N N . SER A 1 99 ? -5.048 -5.405 -6.931 1.00 92.44 99 SER A N 1
ATOM 757 C CA . SER A 1 99 ? -4.320 -4.266 -7.504 1.00 92.44 99 SER A CA 1
ATOM 758 C C . SER A 1 99 ? -2.837 -4.296 -7.117 1.00 92.44 99 SER A C 1
ATOM 760 O O . SER A 1 99 ? -1.950 -4.270 -7.968 1.00 92.44 99 SER A O 1
ATOM 762 N N . ARG A 1 100 ? -2.536 -4.448 -5.825 1.00 95.19 100 ARG A N 1
ATOM 763 C CA . ARG A 1 100 ? -1.144 -4.475 -5.367 1.00 95.19 100 ARG A CA 1
ATOM 764 C C . ARG A 1 100 ? -0.396 -5.735 -5.791 1.00 95.19 100 ARG A C 1
ATOM 766 O O . ARG A 1 100 ? 0.800 -5.663 -6.068 1.00 95.19 100 ARG A O 1
ATOM 773 N N . LEU A 1 101 ? -1.083 -6.879 -5.863 1.00 96.56 101 LEU A N 1
ATOM 774 C CA . LEU A 1 101 ? -0.507 -8.118 -6.389 1.00 96.56 101 LEU A CA 1
ATOM 775 C C . LEU A 1 101 ? -0.124 -7.984 -7.859 1.00 96.56 101 LEU A C 1
ATOM 777 O O . LEU A 1 101 ? 0.952 -8.443 -8.231 1.00 96.56 101 LEU A O 1
ATOM 781 N N . LEU A 1 102 ? -0.942 -7.305 -8.665 1.00 95.12 102 LEU A N 1
ATOM 782 C CA . LEU A 1 102 ? -0.607 -6.981 -10.047 1.00 95.12 102 LEU A CA 1
ATOM 783 C C . LEU A 1 102 ? 0.719 -6.216 -10.113 1.00 95.12 102 LEU A C 1
ATOM 785 O O . LEU A 1 102 ? 1.604 -6.608 -10.868 1.00 95.12 102 LEU A O 1
ATOM 789 N N . LEU A 1 103 ? 0.914 -5.197 -9.272 1.00 96.56 103 LEU A N 1
ATOM 790 C CA . LEU A 1 103 ? 2.165 -4.435 -9.251 1.00 96.56 103 LEU A CA 1
ATOM 791 C C . LEU A 1 103 ? 3.374 -5.304 -8.875 1.00 96.56 103 LEU A C 1
ATOM 793 O O . LEU A 1 103 ? 4.386 -5.271 -9.571 1.00 96.56 103 LEU A O 1
ATOM 797 N N . VAL A 1 104 ? 3.301 -6.097 -7.802 1.00 97.00 104 VAL A N 1
ATOM 798 C CA . VAL A 1 104 ? 4.479 -6.866 -7.356 1.00 97.00 104 VAL A CA 1
ATOM 799 C C . VAL A 1 104 ? 4.764 -8.094 -8.227 1.00 97.00 104 VAL A C 1
ATOM 801 O O . VAL A 1 104 ? 5.932 -8.397 -8.460 1.00 97.00 104 VAL A O 1
ATOM 804 N N . TRP A 1 105 ? 3.735 -8.784 -8.733 1.00 96.38 105 TRP A N 1
ATOM 805 C CA . TRP A 1 105 ? 3.879 -10.044 -9.476 1.00 96.38 105 TRP A CA 1
ATOM 806 C C . TRP A 1 105 ? 3.835 -9.888 -10.994 1.00 96.38 105 TRP A C 1
ATOM 808 O O . TRP A 1 105 ? 4.576 -10.589 -11.673 1.00 96.38 105 TRP A O 1
ATOM 818 N N . LEU A 1 106 ? 2.992 -9.006 -11.536 1.00 94.50 106 LEU A N 1
ATOM 819 C CA . LEU A 1 106 ? 2.781 -8.884 -12.988 1.00 94.50 106 LEU A CA 1
ATOM 820 C C . LEU A 1 106 ? 3.508 -7.693 -13.617 1.00 94.50 106 LEU A C 1
ATOM 822 O O . LEU A 1 106 ? 3.670 -7.663 -14.836 1.00 94.50 106 LEU A O 1
ATOM 826 N N . ILE A 1 107 ? 3.953 -6.731 -12.805 1.00 95.19 107 ILE A N 1
ATOM 827 C CA . ILE A 1 107 ? 4.732 -5.575 -13.264 1.00 95.19 107 ILE A CA 1
ATOM 828 C C . ILE A 1 107 ? 6.186 -5.709 -12.821 1.00 95.19 107 ILE A C 1
ATOM 830 O O . ILE A 1 107 ? 7.076 -5.923 -13.635 1.00 95.19 107 ILE A O 1
ATOM 834 N N . VAL A 1 108 ? 6.447 -5.628 -11.519 1.00 96.06 108 VAL A N 1
ATOM 835 C CA . VAL A 1 108 ? 7.812 -5.510 -11.001 1.00 96.06 108 VAL A CA 1
ATOM 836 C C . VAL A 1 108 ? 8.609 -6.811 -11.143 1.00 96.06 108 VAL A C 1
ATOM 838 O O . VAL A 1 108 ? 9.785 -6.765 -11.481 1.00 96.06 108 VAL A O 1
ATOM 841 N N . ASN A 1 109 ? 8.000 -7.975 -10.903 1.00 94.62 109 ASN A N 1
ATOM 842 C CA . ASN A 1 109 ? 8.692 -9.265 -11.017 1.00 94.62 109 ASN A CA 1
ATOM 843 C C . ASN A 1 109 ? 9.163 -9.597 -12.454 1.00 94.62 109 ASN A C 1
ATOM 845 O O . ASN A 1 109 ? 10.321 -9.981 -12.597 1.00 94.62 109 ASN A O 1
ATOM 849 N N . PRO A 1 110 ? 8.340 -9.449 -13.514 1.00 93.56 110 PRO A N 1
ATOM 850 C CA . PRO A 1 110 ? 8.805 -9.656 -14.889 1.00 93.56 110 PRO A CA 1
ATOM 851 C C . PRO A 1 110 ? 9.645 -8.493 -15.433 1.00 93.56 110 PRO A C 1
ATOM 853 O O . PRO A 1 110 ? 10.476 -8.710 -16.311 1.00 93.56 110 PRO A O 1
ATOM 856 N N . PHE A 1 111 ? 9.460 -7.271 -14.921 1.00 94.38 111 PHE A N 1
ATOM 857 C CA . PHE A 1 111 ? 10.146 -6.071 -15.408 1.00 94.38 111 PHE A CA 1
ATOM 858 C C . PHE A 1 111 ? 10.912 -5.360 -14.281 1.00 94.38 111 PHE A C 1
ATOM 860 O O . PHE A 1 111 ? 10.609 -4.212 -13.961 1.00 94.38 111 PHE A O 1
ATOM 867 N N . PRO A 1 112 ? 11.936 -5.984 -13.672 1.00 93.12 112 PRO A N 1
ATOM 868 C CA . PRO A 1 112 ? 12.590 -5.459 -12.467 1.00 93.12 112 PRO A CA 1
ATOM 869 C C . PRO A 1 112 ? 13.254 -4.087 -12.657 1.00 93.12 112 PRO A C 1
ATOM 871 O O . PRO A 1 112 ? 13.412 -3.341 -11.692 1.00 93.12 112 PRO A O 1
ATOM 874 N N . PHE A 1 113 ? 13.595 -3.694 -13.889 1.00 91.94 113 PHE A N 1
ATOM 875 C CA . PHE A 1 113 ? 14.128 -2.357 -14.178 1.00 91.94 113 PHE A CA 1
ATOM 876 C C . PHE A 1 113 ? 13.117 -1.234 -13.875 1.00 91.94 113 PHE A C 1
ATOM 878 O O . PHE A 1 113 ? 13.537 -0.126 -13.550 1.00 91.94 113 PHE A O 1
ATOM 885 N N . VAL A 1 114 ? 11.797 -1.489 -13.904 1.00 93.81 114 VAL A N 1
ATOM 886 C CA . VAL A 1 114 ? 10.787 -0.470 -13.535 1.00 93.81 114 VAL A CA 1
ATOM 887 C C . VAL A 1 114 ? 10.898 -0.073 -12.062 1.00 93.81 114 VAL A C 1
ATOM 889 O O . VAL A 1 114 ? 10.511 1.033 -11.681 1.00 93.81 114 VAL A O 1
ATOM 892 N N . ALA A 1 115 ? 11.473 -0.956 -11.240 1.00 92.75 115 ALA A N 1
ATOM 893 C CA . ALA A 1 115 ? 11.711 -0.726 -9.826 1.00 92.75 115 ALA A CA 1
ATOM 894 C C . ALA A 1 115 ? 12.974 0.107 -9.541 1.00 92.75 115 ALA A C 1
ATOM 896 O O . ALA A 1 115 ? 13.173 0.540 -8.410 1.00 92.75 115 ALA A O 1
ATOM 897 N N . GLN A 1 116 ? 13.784 0.411 -10.563 1.00 91.00 116 GLN A N 1
ATOM 898 C CA . GLN A 1 116 ? 14.917 1.343 -10.485 1.00 91.00 116 GLN A CA 1
ATOM 899 C C . GLN A 1 116 ? 14.467 2.801 -10.689 1.00 91.00 116 GLN A C 1
ATOM 901 O O . GLN A 1 116 ? 15.140 3.600 -11.337 1.00 91.00 116 GLN A O 1
ATOM 906 N N . SER A 1 117 ? 13.284 3.151 -10.186 1.00 92.44 117 SER A N 1
ATOM 907 C CA . SER A 1 117 ? 12.661 4.457 -10.390 1.00 92.44 117 SER A CA 1
ATOM 908 C C . SER A 1 117 ? 12.205 5.063 -9.069 1.00 92.44 117 SER A C 1
ATOM 910 O O . SER A 1 117 ? 11.881 4.349 -8.118 1.00 92.44 117 SER A O 1
ATOM 912 N N . ALA A 1 118 ? 12.121 6.396 -9.028 1.00 93.00 118 ALA A N 1
ATOM 913 C CA . ALA A 1 118 ? 11.553 7.104 -7.884 1.00 93.00 118 ALA A CA 1
ATOM 914 C C . ALA A 1 118 ? 10.112 6.647 -7.591 1.00 93.00 118 ALA A C 1
ATOM 916 O O . ALA A 1 118 ? 9.744 6.549 -6.424 1.00 93.00 118 ALA A O 1
ATOM 917 N N . GLY A 1 119 ? 9.349 6.289 -8.636 1.00 94.44 119 GLY A N 1
ATOM 918 C CA . GLY A 1 119 ? 7.990 5.758 -8.522 1.00 94.44 119 GLY A CA 1
ATOM 919 C C . GLY A 1 119 ? 7.909 4.494 -7.664 1.00 94.44 119 GLY A C 1
ATOM 920 O O . GLY A 1 119 ? 7.018 4.364 -6.832 1.00 94.44 119 GLY A O 1
ATOM 921 N N . TYR A 1 120 ? 8.860 3.568 -7.788 1.00 95.94 120 TYR A N 1
ATOM 922 C CA . TYR A 1 120 ? 8.837 2.357 -6.967 1.00 95.94 120 TYR A CA 1
ATOM 923 C C . TYR A 1 120 ? 9.086 2.681 -5.493 1.00 95.94 120 TYR A C 1
ATOM 925 O O . TYR A 1 120 ? 8.354 2.217 -4.620 1.00 95.94 120 TYR A O 1
ATOM 933 N N . SER A 1 121 ? 10.057 3.547 -5.208 1.00 95.31 121 SER A N 1
ATOM 934 C CA . SER A 1 121 ? 10.345 3.994 -3.844 1.00 95.31 121 SER A CA 1
ATOM 935 C C . SER A 1 121 ? 9.176 4.746 -3.213 1.00 95.31 121 SER A C 1
ATOM 937 O O . SER A 1 121 ? 8.802 4.446 -2.079 1.00 95.31 121 SER A O 1
ATOM 939 N N . SER A 1 122 ? 8.563 5.691 -3.933 1.00 96.00 122 SER A N 1
ATOM 940 C CA . SER A 1 122 ? 7.405 6.442 -3.440 1.00 96.00 122 SER A CA 1
ATOM 941 C C . SER A 1 122 ? 6.186 5.547 -3.236 1.00 96.00 122 SER A C 1
ATOM 943 O O . SER A 1 122 ? 5.496 5.704 -2.228 1.00 96.00 122 SER A O 1
ATOM 945 N N . MET A 1 123 ? 5.961 4.563 -4.114 1.00 96.81 123 MET A N 1
ATOM 946 C CA . MET A 1 123 ? 4.939 3.529 -3.930 1.00 96.81 123 MET A CA 1
ATOM 947 C C . MET A 1 123 ? 5.179 2.746 -2.637 1.00 96.81 123 MET A C 1
ATOM 949 O O . MET A 1 123 ? 4.268 2.627 -1.820 1.00 96.81 123 MET A O 1
ATOM 953 N N . LEU A 1 124 ? 6.401 2.250 -2.407 1.00 96.88 124 LEU A N 1
ATOM 954 C CA . LEU A 1 124 ? 6.710 1.479 -1.202 1.00 96.88 124 LEU A CA 1
ATOM 955 C C . LEU A 1 124 ? 6.573 2.306 0.078 1.00 96.88 124 LEU A C 1
ATOM 957 O O . LEU A 1 124 ? 6.073 1.783 1.074 1.00 96.88 124 LEU A O 1
ATOM 961 N N . ILE A 1 125 ? 6.968 3.581 0.069 1.00 96.69 125 ILE A N 1
ATOM 962 C CA . ILE A 1 125 ? 6.755 4.490 1.206 1.00 96.69 125 ILE A CA 1
ATOM 963 C C . ILE A 1 125 ? 5.253 4.685 1.440 1.00 96.69 125 ILE A C 1
ATOM 965 O O . ILE A 1 125 ? 4.774 4.486 2.555 1.00 96.69 125 ILE A O 1
ATOM 969 N N . ALA A 1 126 ? 4.490 5.011 0.393 1.00 96.88 126 ALA A N 1
ATOM 970 C CA . ALA A 1 126 ? 3.049 5.227 0.496 1.00 96.88 126 ALA A CA 1
ATOM 971 C C . ALA A 1 126 ? 2.323 3.990 1.043 1.00 96.88 126 ALA A C 1
ATOM 973 O O . ALA A 1 126 ? 1.499 4.098 1.957 1.00 96.88 126 ALA A O 1
ATOM 974 N N . TRP A 1 127 ? 2.659 2.810 0.518 1.00 97.19 127 TRP A N 1
ATOM 975 C CA . TRP A 1 127 ? 2.112 1.537 0.970 1.00 97.19 127 TRP A CA 1
ATOM 976 C C . TRP A 1 127 ? 2.499 1.263 2.413 1.00 97.19 127 TRP A C 1
ATOM 978 O O . TRP A 1 127 ? 1.622 1.118 3.256 1.00 97.19 127 TRP A O 1
ATOM 988 N N . SER A 1 128 ? 3.791 1.251 2.724 1.00 97.31 128 SER A N 1
ATOM 989 C CA . SER A 1 128 ? 4.264 0.857 4.049 1.00 97.31 128 SER A CA 1
ATOM 990 C C . SER A 1 128 ? 3.754 1.766 5.164 1.00 97.31 128 SER A C 1
ATOM 992 O O . SER A 1 128 ? 3.274 1.253 6.171 1.00 97.31 128 SER A O 1
ATOM 994 N N . VAL A 1 129 ? 3.717 3.089 4.971 1.00 97.19 129 VAL A N 1
ATOM 995 C CA . VAL A 1 129 ? 3.107 4.003 5.952 1.00 97.19 129 VAL A CA 1
ATOM 996 C C . VAL A 1 129 ? 1.610 3.717 6.114 1.00 97.19 129 VAL A C 1
ATOM 998 O O . VAL A 1 129 ? 1.118 3.614 7.240 1.00 97.19 129 VAL A O 1
ATOM 1001 N N . THR A 1 130 ? 0.876 3.547 5.008 1.00 95.62 130 THR A N 1
ATOM 1002 C CA . THR A 1 130 ? -0.566 3.243 5.050 1.00 95.62 130 THR A CA 1
ATOM 1003 C C . THR A 1 130 ? -0.841 1.945 5.807 1.00 95.62 130 THR A C 1
ATOM 1005 O O . THR A 1 130 ? -1.764 1.878 6.623 1.00 95.62 130 THR A O 1
ATOM 1008 N N . GLU A 1 131 ? -0.028 0.922 5.561 1.00 96.19 131 GLU A N 1
ATOM 1009 C CA . GLU A 1 131 ? -0.176 -0.408 6.137 1.00 96.19 131 GLU A CA 1
ATOM 1010 C C . GLU A 1 131 ? 0.211 -0.459 7.609 1.00 96.19 131 GLU A C 1
ATOM 1012 O O . GLU A 1 131 ? -0.558 -0.981 8.414 1.00 96.19 131 GLU A O 1
ATOM 1017 N N . VAL A 1 132 ? 1.326 0.164 7.999 1.00 97.62 132 VAL A N 1
ATOM 1018 C CA . VAL A 1 132 ? 1.715 0.284 9.411 1.00 97.62 132 VAL A CA 1
ATOM 1019 C C . VAL A 1 132 ? 0.598 0.947 10.214 1.00 97.62 132 VAL A C 1
ATOM 1021 O O . VAL A 1 132 ? 0.207 0.429 11.261 1.00 97.62 132 VAL A O 1
ATOM 1024 N N . ILE A 1 133 ? 0.015 2.040 9.709 1.00 95.25 133 ILE A N 1
ATOM 1025 C CA . ILE A 1 133 ? -1.109 2.720 10.370 1.00 95.25 133 ILE A CA 1
ATOM 1026 C C . ILE A 1 133 ? -2.340 1.807 10.438 1.00 95.25 133 ILE A C 1
ATOM 1028 O O . ILE A 1 133 ? -2.973 1.706 11.490 1.00 95.25 133 ILE A O 1
ATOM 1032 N N . ARG A 1 134 ? -2.696 1.141 9.332 1.00 95.12 134 ARG A N 1
ATOM 1033 C CA . ARG A 1 134 ? -3.874 0.265 9.238 1.00 95.12 134 ARG A CA 1
ATOM 1034 C C . ARG A 1 134 ? -3.797 -0.894 10.225 1.00 95.12 134 ARG A C 1
ATOM 1036 O O . ARG A 1 134 ? -4.724 -1.094 11.009 1.00 95.12 134 ARG A O 1
ATOM 1043 N N . TYR A 1 135 ? -2.696 -1.629 10.199 1.00 96.56 135 TYR A N 1
ATOM 1044 C CA . TYR A 1 135 ? -2.509 -2.797 11.040 1.00 96.56 135 TYR A CA 1
ATOM 1045 C C . TYR A 1 135 ? -2.375 -2.423 12.514 1.00 96.56 135 TYR A C 1
ATOM 1047 O O . TYR A 1 135 ? -3.022 -3.046 13.354 1.00 96.56 135 TYR A O 1
ATOM 1055 N N . SER A 1 136 ? -1.646 -1.348 12.832 1.00 95.88 136 SER A N 1
ATOM 1056 C CA . SER A 1 136 ? -1.560 -0.835 14.207 1.00 95.88 136 SER A CA 1
ATOM 1057 C C . SER A 1 136 ? -2.929 -0.403 14.734 1.00 95.88 136 SER A C 1
ATOM 1059 O O . SER A 1 136 ? -3.290 -0.727 15.864 1.00 95.88 136 SER A O 1
ATOM 1061 N N . TYR A 1 137 ? -3.738 0.266 13.905 1.00 94.19 137 TYR A N 1
ATOM 1062 C CA . TYR A 1 137 ? -5.116 0.612 14.250 1.00 94.19 137 TYR A CA 1
ATOM 1063 C C . TYR A 1 137 ? -5.948 -0.638 14.568 1.00 94.19 137 TYR A C 1
ATOM 1065 O O . TYR A 1 137 ? -6.653 -0.658 15.578 1.00 94.19 137 TYR A O 1
ATOM 1073 N N . PHE A 1 138 ? -5.851 -1.700 13.762 1.00 93.12 138 PHE A N 1
ATOM 1074 C CA . PHE A 1 138 ? -6.563 -2.952 14.030 1.00 93.12 138 PHE A CA 1
ATOM 1075 C C . PHE A 1 138 ? -6.088 -3.644 15.308 1.00 93.12 138 PHE A C 1
ATOM 1077 O O . PHE A 1 138 ? -6.930 -4.042 16.107 1.00 93.12 138 PHE A O 1
ATOM 1084 N N . VAL A 1 139 ? -4.780 -3.721 15.565 1.00 94.88 139 VAL A N 1
ATOM 1085 C CA . VAL A 1 139 ? -4.236 -4.281 16.817 1.00 94.88 139 VAL A CA 1
ATOM 1086 C C . VAL A 1 139 ? -4.800 -3.547 18.032 1.00 94.88 139 VAL A C 1
ATOM 1088 O O . VAL A 1 139 ? -5.349 -4.173 18.938 1.00 94.88 139 VAL A O 1
ATOM 1091 N N . ILE A 1 140 ? -4.715 -2.217 18.036 1.00 92.75 140 ILE A N 1
ATOM 1092 C CA . ILE A 1 140 ? -5.146 -1.377 19.159 1.00 92.75 140 ILE A CA 1
ATOM 1093 C C . ILE A 1 140 ? -6.664 -1.481 19.369 1.00 92.75 140 ILE A C 1
ATOM 1095 O O . ILE A 1 140 ? -7.117 -1.693 20.494 1.00 92.75 140 ILE A O 1
ATOM 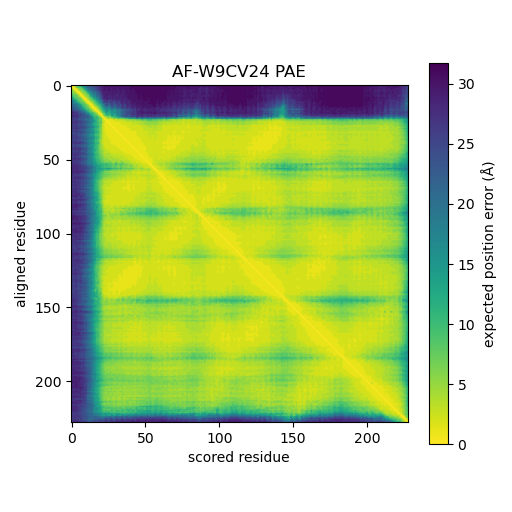1099 N N . THR A 1 141 ? -7.450 -1.406 18.290 1.00 90.56 141 THR A N 1
ATOM 1100 C CA . THR A 1 141 ? -8.923 -1.464 18.360 1.00 90.56 141 THR A CA 1
ATOM 1101 C C . THR A 1 141 ? -9.466 -2.837 18.730 1.00 90.56 141 THR A C 1
ATOM 1103 O O . THR A 1 141 ? -10.429 -2.912 19.493 1.00 90.56 141 THR A O 1
ATOM 1106 N N . LEU A 1 142 ? -8.844 -3.924 18.264 1.00 90.75 142 LEU A N 1
ATOM 1107 C CA . LEU A 1 142 ? -9.181 -5.289 18.682 1.00 90.75 142 LEU A CA 1
ATOM 1108 C C . LEU A 1 142 ? -8.761 -5.569 20.129 1.00 90.75 142 LEU A C 1
ATOM 1110 O O . LEU A 1 142 ? -9.427 -6.340 20.816 1.00 90.75 142 LEU A O 1
ATOM 1114 N N . SER A 1 143 ? -7.722 -4.884 20.613 1.00 89.25 143 SER A N 1
ATOM 1115 C CA . SER A 1 143 ? -7.325 -4.865 22.029 1.00 89.25 143 SER A CA 1
ATOM 1116 C C . SER A 1 143 ? -8.201 -3.929 22.879 1.00 89.25 143 SER A C 1
ATOM 1118 O O . SER A 1 143 ? -7.879 -3.678 24.035 1.00 89.25 143 SER A O 1
ATOM 1120 N N . GLY A 1 144 ? -9.292 -3.403 22.299 1.00 86.00 144 GLY A N 1
ATOM 1121 C CA . GLY A 1 144 ? -10.338 -2.559 22.897 1.00 86.00 144 GLY A CA 1
ATOM 1122 C C . GLY A 1 144 ? -9.935 -1.143 23.270 1.00 86.00 144 GLY A C 1
ATOM 1123 O O . GLY A 1 144 ? -10.696 -0.451 23.942 1.00 86.00 144 GLY A O 1
ATOM 1124 N N . TYR A 1 145 ? -8.794 -0.675 22.778 1.00 86.06 145 TYR A N 1
ATOM 1125 C CA . TYR A 1 145 ? -8.401 0.721 22.876 1.00 86.06 145 TYR A CA 1
ATOM 1126 C C . TYR A 1 145 ? -8.809 1.477 21.612 1.00 86.06 145 TYR A C 1
ATOM 1128 O O . TYR A 1 145 ? -8.714 0.967 20.498 1.00 86.06 145 TYR A O 1
ATOM 1136 N N . LYS A 1 146 ? -9.245 2.729 21.750 1.00 86.00 146 LYS A N 1
ATOM 1137 C CA . LYS A 1 146 ? -9.561 3.599 20.603 1.00 86.00 146 LYS A CA 1
ATOM 1138 C C . LYS A 1 146 ? -8.953 4.991 20.785 1.00 86.00 146 LYS A C 1
ATOM 1140 O O . LYS A 1 146 ? -9.689 5.965 20.913 1.00 86.00 146 LYS A O 1
ATOM 1145 N N . PRO A 1 147 ? -7.613 5.110 20.815 1.00 87.38 147 PRO A N 1
ATOM 1146 C CA . PRO A 1 147 ? -6.970 6.406 20.963 1.00 87.38 147 PRO A CA 1
ATOM 1147 C C . PRO A 1 147 ? -7.330 7.321 19.785 1.00 87.38 147 PRO A C 1
ATOM 1149 O O . PRO A 1 147 ? -7.280 6.921 18.613 1.00 87.38 147 PRO A O 1
ATOM 1152 N N . ALA A 1 148 ? -7.679 8.568 20.107 1.00 85.31 148 ALA A N 1
ATOM 1153 C CA . ALA A 1 148 ? -8.093 9.567 19.125 1.00 85.31 148 ALA A CA 1
ATOM 1154 C C . ALA A 1 148 ? -6.998 9.823 18.079 1.00 85.31 148 ALA A C 1
ATOM 1156 O O . ALA A 1 148 ? -7.298 9.887 16.892 1.00 85.31 148 ALA A O 1
ATOM 1157 N N . ILE A 1 149 ? -5.730 9.864 18.502 1.00 86.75 149 ILE A N 1
ATOM 1158 C CA . ILE A 1 149 ? -4.568 10.115 17.634 1.00 86.75 149 ILE A CA 1
ATOM 1159 C C . ILE A 1 149 ? -4.424 9.034 16.552 1.00 86.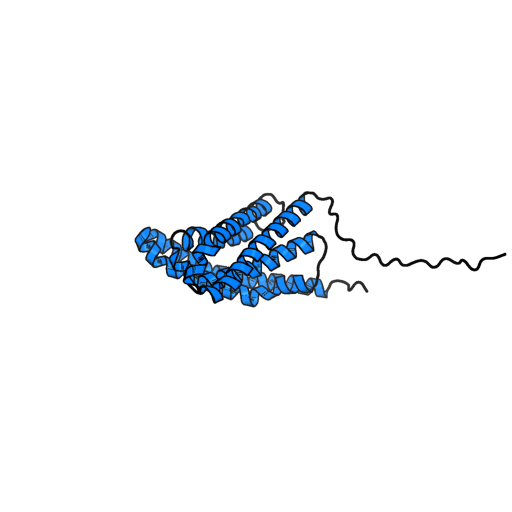75 149 ILE A C 1
ATOM 1161 O O . ILE A 1 149 ? -4.329 9.349 15.369 1.00 86.75 149 ILE A O 1
ATOM 1165 N N . VAL A 1 150 ? -4.462 7.749 16.922 1.00 87.50 150 VAL A N 1
ATOM 1166 C CA . VAL A 1 150 ? -4.313 6.644 15.951 1.00 87.50 150 VAL A CA 1
ATOM 1167 C C . VAL A 1 150 ? -5.493 6.611 14.983 1.00 87.50 150 VAL A C 1
ATOM 1169 O O . VAL A 1 150 ? -5.321 6.390 13.785 1.00 87.50 150 VAL A O 1
ATOM 1172 N N . THR A 1 151 ? -6.698 6.886 15.489 1.00 87.62 151 THR A N 1
ATOM 1173 C CA . THR A 1 151 ? -7.888 7.010 14.642 1.00 87.62 151 THR A CA 1
ATOM 1174 C C . THR A 1 151 ? -7.751 8.191 13.683 1.00 87.62 151 THR A C 1
ATOM 1176 O O . THR A 1 151 ? -8.043 8.063 12.497 1.00 87.62 151 THR A O 1
ATOM 1179 N N . TRP A 1 152 ? -7.241 9.327 14.156 1.00 88.69 152 TRP A N 1
ATOM 1180 C CA . TRP A 1 152 ? -6.997 10.495 13.323 1.00 88.69 152 TRP A CA 1
ATOM 1181 C C . TRP A 1 152 ? -6.021 10.176 12.191 1.00 88.69 152 TRP A C 1
ATOM 1183 O O . TRP A 1 152 ? -6.351 10.440 11.035 1.00 88.69 152 TRP A O 1
ATOM 1193 N N . PHE A 1 153 ? -4.884 9.535 12.479 1.00 89.38 153 PHE A N 1
ATOM 1194 C CA . PHE A 1 153 ? -3.944 9.122 11.435 1.00 89.38 153 PHE A CA 1
ATOM 1195 C C . PHE A 1 153 ? -4.626 8.218 10.409 1.00 89.38 153 PHE A C 1
ATOM 1197 O O . PHE A 1 153 ? -4.599 8.514 9.215 1.00 89.38 153 PHE A O 1
ATOM 1204 N N . ARG A 1 154 ? -5.334 7.180 10.866 1.00 90.06 154 ARG A N 1
ATOM 1205 C CA . ARG A 1 154 ? -6.035 6.226 9.996 1.00 90.06 154 ARG A CA 1
ATOM 1206 C C . ARG A 1 154 ? -6.981 6.895 8.994 1.00 90.06 154 ARG A C 1
ATOM 1208 O O . ARG A 1 154 ? -7.081 6.421 7.866 1.00 90.06 154 ARG A O 1
ATOM 1215 N N . TYR A 1 155 ? -7.658 7.969 9.395 1.00 88.00 155 TYR A N 1
ATOM 1216 C CA . TYR A 1 155 ? -8.664 8.647 8.574 1.00 88.00 155 TYR A CA 1
ATOM 1217 C C . TYR A 1 155 ? -8.207 9.988 7.979 1.00 88.00 155 TYR A C 1
ATOM 1219 O O . TYR A 1 155 ? -9.034 10.676 7.387 1.00 88.00 155 TYR A O 1
ATOM 1227 N N . ASN A 1 156 ? -6.933 10.383 8.093 1.00 89.94 156 ASN A N 1
ATOM 1228 C CA . ASN A 1 156 ? -6.426 11.616 7.465 1.00 89.94 156 ASN A CA 1
ATOM 1229 C C . ASN A 1 156 ? -5.189 11.398 6.586 1.00 89.94 156 ASN A C 1
ATOM 1231 O O . ASN A 1 156 ? -5.021 12.128 5.612 1.00 89.94 156 ASN A O 1
ATOM 1235 N N . THR A 1 157 ? -4.349 10.390 6.841 1.00 90.00 157 THR A N 1
ATOM 1236 C CA . THR A 1 157 ? -3.128 10.196 6.035 1.00 90.00 157 THR A CA 1
ATOM 1237 C C . THR A 1 157 ? -3.405 9.853 4.573 1.00 90.00 157 THR A C 1
ATOM 1239 O O . THR A 1 157 ? -2.575 10.144 3.712 1.00 90.00 157 THR A O 1
ATOM 1242 N N . PHE A 1 158 ? -4.587 9.311 4.258 1.00 90.06 158 PHE A N 1
ATOM 1243 C CA . PHE A 1 158 ? -4.961 8.982 2.882 1.00 90.06 158 PHE A CA 1
ATOM 1244 C C . PHE A 1 158 ? -4.985 10.208 1.953 1.00 90.06 158 PHE A C 1
ATOM 1246 O O . PHE A 1 158 ? -4.780 10.036 0.759 1.00 90.06 158 PHE A O 1
ATOM 1253 N N . PHE A 1 159 ? -5.170 11.436 2.459 1.00 90.00 159 PHE A N 1
ATOM 1254 C CA . PHE A 1 159 ? -5.135 12.639 1.615 1.00 90.00 159 PHE A CA 1
ATOM 1255 C C . PHE A 1 159 ? -3.789 12.831 0.906 1.00 90.00 159 PHE A C 1
ATOM 1257 O O . PHE A 1 159 ? -3.770 13.272 -0.237 1.00 90.00 159 PHE A O 1
ATOM 1264 N N . ALA A 1 160 ? -2.683 12.471 1.562 1.00 92.75 160 ALA A N 1
ATOM 1265 C CA . ALA A 1 160 ? -1.344 12.556 0.985 1.00 92.75 160 ALA A CA 1
ATOM 1266 C C . ALA A 1 160 ? -0.883 11.213 0.401 1.00 92.75 160 ALA A C 1
ATOM 1268 O O . ALA A 1 160 ? -0.389 11.149 -0.723 1.00 92.75 160 ALA A O 1
ATOM 1269 N N . LEU A 1 161 ? -1.070 10.120 1.150 1.00 93.69 161 LEU A N 1
ATOM 1270 C CA . LEU A 1 161 ? -0.535 8.811 0.770 1.00 93.69 161 LEU A CA 1
ATOM 1271 C C . LEU A 1 161 ? -1.279 8.190 -0.413 1.00 93.69 161 LEU A C 1
ATOM 1273 O O . LEU A 1 161 ? -0.668 7.461 -1.188 1.00 93.69 161 LEU A O 1
ATOM 1277 N N . TYR A 1 162 ? -2.577 8.466 -0.572 1.00 92.12 162 TYR A N 1
ATOM 1278 C CA . TYR A 1 162 ? -3.356 7.867 -1.652 1.00 92.12 162 TYR A CA 1
ATOM 1279 C C . TYR A 1 162 ? -2.975 8.429 -3.031 1.00 92.12 162 TYR A C 1
ATOM 1281 O O . TYR A 1 162 ? -2.631 7.623 -3.895 1.00 92.12 162 TYR A O 1
ATOM 1289 N N . PRO A 1 163 ? -2.929 9.761 -3.257 1.00 93.44 163 PRO A N 1
ATOM 1290 C CA . PRO A 1 163 ? -2.436 10.304 -4.524 1.00 93.44 163 PRO A CA 1
ATOM 1291 C C . PRO A 1 163 ? -0.995 9.885 -4.826 1.00 93.44 163 PRO A C 1
ATOM 1293 O O . PRO A 1 163 ? -0.685 9.543 -5.967 1.00 93.44 163 PRO A O 1
ATOM 1296 N N . LEU A 1 164 ? -0.127 9.852 -3.808 1.00 95.38 164 LEU A N 1
ATOM 1297 C CA . LEU A 1 164 ? 1.254 9.395 -3.957 1.00 95.38 164 LEU A CA 1
ATOM 1298 C C . LEU A 1 164 ? 1.318 7.926 -4.399 1.00 95.38 164 LEU A C 1
ATOM 1300 O O . LEU A 1 164 ? 2.047 7.600 -5.331 1.00 95.38 164 LEU A O 1
ATOM 1304 N N . GLY A 1 165 ? 0.535 7.050 -3.765 1.00 95.19 165 GLY A N 1
ATOM 1305 C CA . GLY A 1 165 ? 0.467 5.631 -4.110 1.00 95.19 165 GLY A CA 1
ATOM 1306 C C . GLY A 1 165 ? -0.046 5.413 -5.531 1.00 95.19 165 GLY A C 1
ATOM 1307 O O . GLY A 1 165 ? 0.663 4.835 -6.349 1.00 95.19 165 GLY A O 1
ATOM 1308 N N . ILE A 1 166 ? -1.224 5.951 -5.854 1.00 94.12 166 ILE A N 1
ATOM 1309 C CA . ILE A 1 166 ? -1.860 5.762 -7.167 1.00 94.12 166 ILE A CA 1
ATOM 1310 C C . ILE A 1 166 ? -1.004 6.336 -8.301 1.00 94.12 166 ILE A C 1
ATOM 1312 O O . ILE A 1 166 ? -0.814 5.671 -9.315 1.00 94.12 166 ILE A O 1
ATOM 1316 N N . SER A 1 167 ? -0.445 7.542 -8.144 1.00 94.94 167 SER A N 1
ATOM 1317 C CA . SER A 1 167 ? 0.429 8.126 -9.175 1.00 94.94 167 SER A CA 1
ATOM 1318 C C . SER A 1 167 ? 1.673 7.272 -9.425 1.00 94.94 167 SER A C 1
ATOM 1320 O O . SER A 1 167 ? 2.051 7.050 -10.577 1.00 94.94 167 SER A O 1
ATOM 1322 N N . SER A 1 168 ? 2.266 6.733 -8.359 1.00 96.38 168 SER A N 1
ATOM 1323 C CA . SER A 1 168 ? 3.423 5.845 -8.444 1.00 96.38 168 SER A CA 1
ATOM 1324 C C . SER A 1 168 ? 3.084 4.522 -9.137 1.00 96.38 168 SER A C 1
ATOM 1326 O O . SER A 1 168 ? 3.802 4.089 -10.034 1.00 96.38 168 SER A O 1
ATOM 1328 N N . GLU A 1 169 ? 1.964 3.897 -8.780 1.00 96.00 169 GLU A N 1
ATOM 1329 C CA . GLU A 1 169 ? 1.491 2.652 -9.397 1.00 96.00 169 GLU A CA 1
ATOM 1330 C C . GLU A 1 169 ? 1.194 2.836 -10.891 1.00 96.00 169 GLU A C 1
ATOM 1332 O O . GLU A 1 169 ? 1.649 2.042 -11.715 1.00 96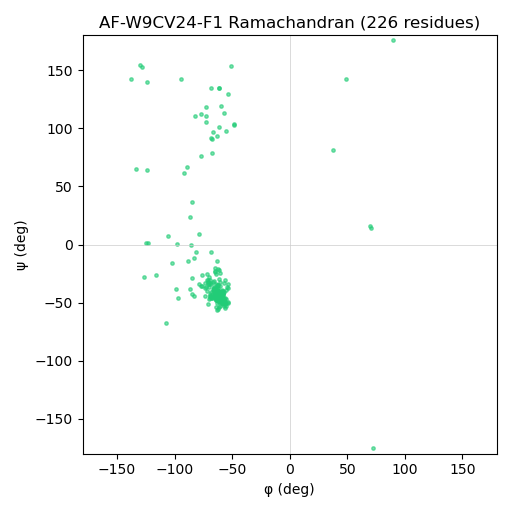.00 169 GLU A O 1
ATOM 1337 N N . CYS A 1 170 ? 0.502 3.920 -11.256 1.00 95.56 170 CYS A N 1
ATOM 1338 C CA . CYS A 1 170 ? 0.237 4.280 -12.648 1.00 95.56 170 CYS A CA 1
ATOM 1339 C C . CYS A 1 170 ? 1.532 4.474 -13.442 1.00 95.56 170 CYS A C 1
ATOM 1341 O O . CYS A 1 170 ? 1.628 4.009 -14.578 1.00 95.56 170 CYS A O 1
ATOM 1343 N N . TRP A 1 171 ? 2.542 5.116 -12.848 1.00 95.88 171 TRP A N 1
ATOM 1344 C CA . TRP A 1 171 ? 3.852 5.272 -13.476 1.00 95.88 171 TRP A CA 1
ATOM 1345 C C . TRP A 1 171 ? 4.502 3.906 -13.744 1.00 95.88 171 TRP A C 1
ATOM 1347 O O . TRP A 1 171 ? 4.947 3.647 -14.866 1.00 95.88 171 TRP A O 1
ATOM 1357 N N . LEU A 1 172 ? 4.508 3.001 -12.764 1.00 96.06 172 LEU A N 1
ATOM 1358 C CA . LEU A 1 172 ? 5.092 1.666 -12.923 1.00 96.06 172 LEU A CA 1
ATOM 1359 C C . LEU A 1 172 ? 4.387 0.857 -14.016 1.00 96.06 172 LEU A C 1
ATOM 1361 O O . LEU A 1 172 ? 5.056 0.280 -14.876 1.00 96.06 172 LEU A O 1
ATOM 1365 N N . ILE A 1 173 ? 3.051 0.861 -14.021 1.00 95.81 173 ILE A N 1
ATOM 1366 C CA . ILE A 1 173 ? 2.254 0.199 -15.059 1.00 95.81 173 ILE A CA 1
ATOM 1367 C C . ILE A 1 173 ? 2.592 0.801 -16.424 1.00 95.81 173 ILE A C 1
ATOM 1369 O O . ILE A 1 173 ? 2.947 0.062 -17.338 1.00 95.81 173 ILE A O 1
ATOM 1373 N N . TYR A 1 174 ? 2.580 2.129 -16.558 1.00 95.56 174 TYR A N 1
ATOM 1374 C CA . TYR A 1 174 ? 2.888 2.807 -17.817 1.00 95.56 174 TYR A CA 1
ATOM 1375 C C . TYR A 1 174 ? 4.275 2.435 -18.363 1.00 95.56 174 TYR A C 1
ATOM 1377 O O . TYR A 1 174 ? 4.405 2.059 -19.528 1.00 95.56 174 TYR A O 1
ATOM 1385 N N . LYS A 1 175 ? 5.307 2.455 -17.509 1.00 95.62 175 LYS A N 1
ATOM 1386 C CA . LYS A 1 175 ? 6.685 2.090 -17.881 1.00 95.62 175 LYS A CA 1
ATOM 1387 C C . LYS A 1 175 ? 6.844 0.626 -18.288 1.00 95.62 175 LYS A C 1
ATOM 1389 O O . LYS A 1 175 ? 7.811 0.303 -18.970 1.00 95.62 175 LYS A O 1
ATOM 1394 N N . SER A 1 176 ? 5.919 -0.243 -17.893 1.00 95.38 176 SER A N 1
ATOM 1395 C CA . SER A 1 176 ? 5.946 -1.659 -18.259 1.00 95.38 176 SER A CA 1
ATOM 1396 C C . SER A 1 176 ? 5.247 -1.986 -19.583 1.00 95.38 176 SER A C 1
ATOM 1398 O O . SER A 1 176 ? 5.479 -3.065 -20.111 1.00 95.38 176 S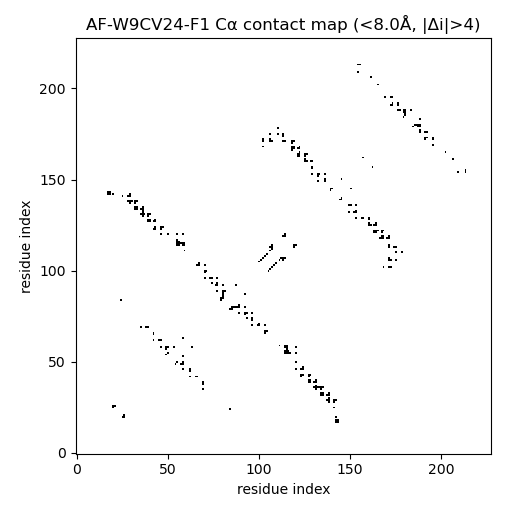ER A O 1
ATOM 1400 N N . ILE A 1 177 ? 4.444 -1.079 -20.162 1.00 95.31 177 ILE A N 1
ATOM 1401 C CA . ILE A 1 177 ? 3.610 -1.373 -21.347 1.00 95.31 177 ILE A CA 1
ATOM 1402 C 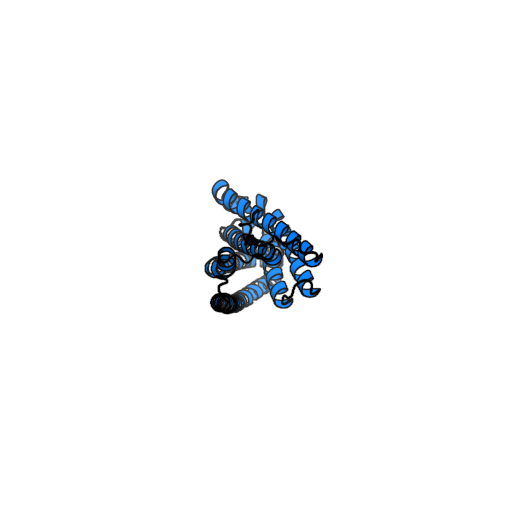C . ILE A 1 177 ? 4.447 -1.780 -22.564 1.00 95.31 177 ILE A C 1
ATOM 1404 O O . ILE A 1 177 ? 4.189 -2.815 -23.175 1.00 95.31 177 ILE A O 1
ATOM 1408 N N . GLU A 1 178 ? 5.430 -0.965 -22.943 1.00 94.69 178 GLU A N 1
ATOM 1409 C CA . GLU A 1 178 ? 6.280 -1.233 -24.109 1.00 94.69 178 GLU A CA 1
ATOM 1410 C C . GLU A 1 178 ? 7.187 -2.463 -23.898 1.00 94.69 178 GLU A C 1
ATOM 1412 O O . GLU A 1 178 ? 7.184 -3.358 -24.744 1.00 94.69 178 GLU A O 1
ATOM 1417 N N . PRO A 1 179 ? 7.871 -2.609 -22.751 1.00 94.00 179 PRO A N 1
ATOM 1418 C CA . PRO A 1 179 ? 8.596 -3.833 -22.409 1.00 94.00 179 PRO A CA 1
ATOM 1419 C C . PRO A 1 179 ? 7.715 -5.087 -22.439 1.00 94.00 179 PRO A C 1
ATOM 1421 O O . PRO A 1 179 ? 8.136 -6.130 -22.940 1.00 94.00 179 PRO A O 1
ATOM 1424 N N . ALA A 1 180 ? 6.470 -4.988 -21.973 1.00 93.88 180 ALA A N 1
ATOM 1425 C CA . ALA A 1 180 ? 5.534 -6.097 -22.015 1.00 93.88 180 ALA A CA 1
ATOM 1426 C C . ALA A 1 180 ? 5.044 -6.415 -23.430 1.00 93.88 180 ALA A C 1
ATOM 1428 O O . ALA A 1 180 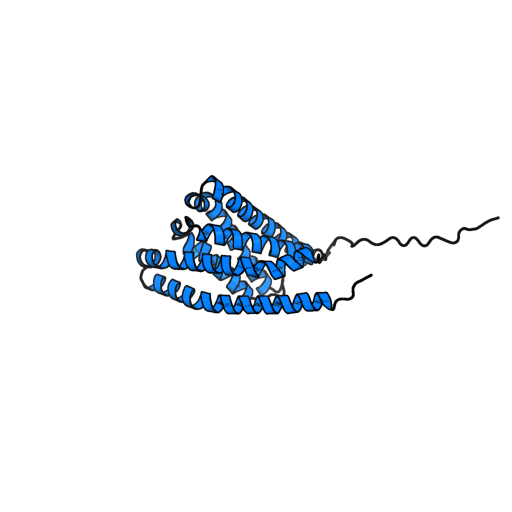? 4.875 -7.589 -23.753 1.00 93.88 180 ALA A O 1
ATOM 1429 N N . ARG A 1 181 ? 4.884 -5.402 -24.294 1.00 94.19 181 ARG A N 1
ATOM 1430 C CA . ARG A 1 181 ? 4.621 -5.600 -25.726 1.00 94.19 181 ARG A CA 1
ATOM 1431 C C . ARG A 1 181 ? 5.729 -6.422 -26.375 1.00 94.19 181 ARG A C 1
ATOM 1433 O O . ARG A 1 181 ? 5.435 -7.356 -27.112 1.00 94.19 181 ARG A O 1
ATOM 1440 N N . ASN A 1 182 ? 6.979 -6.080 -26.080 1.00 93.25 182 ASN A N 1
ATOM 1441 C CA . ASN A 1 182 ? 8.142 -6.717 -26.691 1.00 93.25 182 ASN A CA 1
ATOM 1442 C C . ASN A 1 182 ? 8.363 -8.144 -26.166 1.00 93.25 182 ASN A C 1
ATOM 1444 O O . ASN A 1 182 ? 8.755 -9.016 -26.932 1.00 93.25 182 ASN A O 1
ATOM 1448 N N . ALA A 1 183 ? 8.095 -8.390 -24.880 1.00 92.94 183 ALA A N 1
ATOM 1449 C CA . ALA A 1 183 ? 8.326 -9.691 -24.251 1.00 92.94 183 ALA A CA 1
ATOM 1450 C C . ALA A 1 183 ? 7.153 -10.680 -24.395 1.00 92.94 183 ALA A C 1
ATOM 1452 O O . ALA A 1 183 ? 7.381 -11.873 -24.570 1.00 92.94 183 ALA A O 1
ATOM 1453 N N . TYR A 1 184 ? 5.906 -10.202 -24.309 1.00 92.38 184 TYR A N 1
ATOM 1454 C CA . TYR A 1 184 ? 4.697 -11.042 -24.240 1.00 92.38 184 TYR A CA 1
ATOM 1455 C C . TYR A 1 184 ? 3.674 -10.742 -25.347 1.00 92.38 184 TYR A C 1
ATOM 1457 O O . TYR A 1 184 ? 2.610 -11.361 -25.398 1.00 92.38 184 TYR A O 1
ATOM 1465 N N . GLY A 1 185 ? 3.979 -9.805 -26.246 1.00 93.62 185 GLY A N 1
ATOM 1466 C CA . GLY A 1 185 ? 3.147 -9.470 -27.396 1.00 93.62 185 GLY A CA 1
ATOM 1467 C C . GLY A 1 185 ? 2.100 -8.383 -27.140 1.00 93.62 185 GLY A C 1
ATOM 1468 O O . GLY A 1 185 ? 1.898 -7.873 -26.035 1.00 93.62 185 GLY A O 1
ATOM 1469 N N . GLN A 1 186 ? 1.398 -8.018 -28.215 1.00 94.19 186 GLN A N 1
ATOM 1470 C CA . GLN A 1 186 ? 0.487 -6.871 -28.247 1.00 94.19 186 GLN A CA 1
ATOM 1471 C C . GLN A 1 186 ? -0.712 -7.004 -27.295 1.00 94.19 186 GLN A C 1
ATOM 1473 O O . GLN A 1 186 ? -1.137 -6.013 -26.702 1.00 94.19 186 GLN A O 1
ATOM 1478 N N . VAL A 1 187 ? -1.235 -8.220 -27.114 1.00 93.81 187 VAL A N 1
ATOM 1479 C CA . VAL A 1 187 ? -2.398 -8.480 -26.249 1.00 93.81 187 VAL A CA 1
ATOM 1480 C C . VAL A 1 187 ? -2.093 -8.126 -24.793 1.00 93.81 187 VAL A C 1
ATOM 1482 O O . VAL A 1 187 ? -2.915 -7.500 -24.126 1.00 93.81 187 VAL A O 1
ATOM 1485 N N . TYR A 1 188 ? -0.894 -8.457 -24.308 1.00 90.69 188 TYR A N 1
ATOM 1486 C CA . TYR A 1 188 ? -0.493 -8.130 -22.94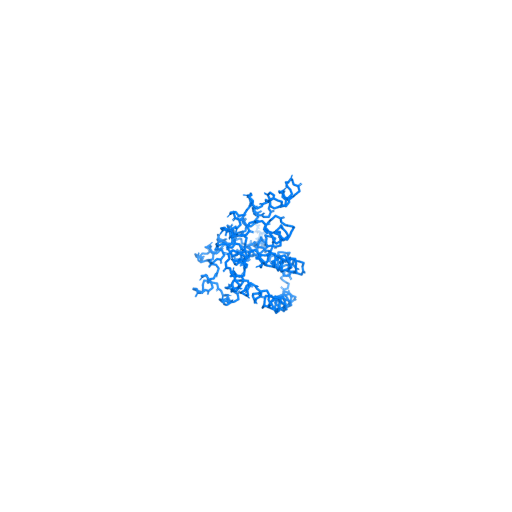0 1.00 90.69 188 TYR A CA 1
ATOM 1487 C C . TYR A 1 188 ? -0.378 -6.612 -22.743 1.00 90.69 188 TYR A C 1
ATOM 1489 O O . TYR A 1 188 ? -0.832 -6.069 -21.735 1.00 90.69 188 TYR A O 1
ATOM 1497 N N . ALA A 1 189 ? 0.161 -5.899 -23.735 1.00 92.88 189 ALA A N 1
ATOM 1498 C CA . ALA A 1 189 ? 0.230 -4.441 -23.706 1.00 92.88 189 ALA A CA 1
ATOM 1499 C C . ALA A 1 189 ? -1.166 -3.795 -23.670 1.00 92.88 189 ALA A C 1
ATOM 1501 O O . ALA A 1 189 ? -1.395 -2.883 -22.873 1.00 92.88 189 ALA A O 1
ATOM 1502 N N . TRP A 1 190 ? -2.116 -4.296 -24.468 1.00 94.81 190 TRP A N 1
ATOM 1503 C CA . TRP A 1 190 ? -3.514 -3.851 -24.423 1.00 94.81 190 TRP A CA 1
ATOM 1504 C C . TRP A 1 190 ? -4.175 -4.132 -23.073 1.00 94.81 190 TRP A C 1
ATOM 1506 O O . TRP A 1 190 ? -4.930 -3.290 -22.579 1.00 94.81 190 TRP A O 1
ATOM 1516 N N . ALA A 1 191 ? -3.867 -5.266 -22.439 1.00 94.19 191 ALA A N 1
ATOM 1517 C CA . ALA A 1 191 ? -4.354 -5.570 -21.098 1.00 94.19 191 ALA A CA 1
ATOM 1518 C C . ALA A 1 191 ? -3.847 -4.539 -20.075 1.00 94.19 191 ALA A C 1
ATOM 1520 O O . ALA A 1 191 ? -4.651 -3.970 -19.340 1.00 94.19 191 ALA A O 1
ATOM 1521 N N . LEU A 1 192 ? -2.546 -4.222 -20.072 1.00 93.62 192 LEU A N 1
ATOM 1522 C CA . LEU A 1 192 ? -1.973 -3.207 -19.178 1.00 93.62 192 LEU A CA 1
ATOM 1523 C C . LEU A 1 192 ? -2.542 -1.803 -19.420 1.00 93.62 192 LEU A C 1
ATOM 1525 O O . LEU A 1 192 ? -2.819 -1.076 -18.466 1.00 93.62 192 LEU A O 1
ATOM 1529 N N . GLN A 1 193 ? -2.757 -1.425 -20.681 1.00 94.06 193 GLN A N 1
ATOM 1530 C CA . GLN A 1 193 ? -3.408 -0.161 -21.036 1.00 94.06 193 GLN A CA 1
ATOM 1531 C C . GLN A 1 193 ? -4.853 -0.105 -20.532 1.00 94.06 193 GLN A C 1
ATOM 1533 O O . GLN A 1 193 ? -5.268 0.905 -19.969 1.00 94.06 193 GLN A O 1
ATOM 1538 N N . SER A 1 194 ? -5.599 -1.200 -20.684 1.00 93.50 194 SER A N 1
ATOM 1539 C CA . SER A 1 194 ? -6.978 -1.314 -20.197 1.00 93.50 194 SER A CA 1
ATOM 1540 C C . SER A 1 194 ? -7.039 -1.250 -18.673 1.00 93.50 194 SER A C 1
ATOM 1542 O O . SER A 1 194 ? -7.886 -0.552 -18.119 1.00 93.50 194 SER A O 1
ATOM 1544 N N . ILE A 1 195 ? -6.101 -1.916 -17.990 1.00 92.56 195 ILE A N 1
ATOM 1545 C CA . ILE A 1 195 ? -5.936 -1.815 -16.538 1.00 92.56 195 ILE A CA 1
ATOM 1546 C C . ILE A 1 195 ? -5.723 -0.356 -16.157 1.00 92.56 195 ILE A C 1
ATOM 1548 O O . ILE A 1 195 ? -6.486 0.148 -15.346 1.00 92.56 195 ILE A O 1
ATOM 1552 N N . LEU A 1 196 ? -4.766 0.345 -16.771 1.00 93.00 196 LEU A N 1
ATOM 1553 C CA . LEU A 1 196 ? -4.494 1.752 -16.469 1.00 93.00 196 LEU A CA 1
ATOM 1554 C C . LEU A 1 196 ? -5.731 2.642 -16.696 1.00 93.00 196 LEU A C 1
ATOM 1556 O O . LEU A 1 196 ? -6.047 3.479 -15.849 1.00 93.00 196 LEU A O 1
ATOM 1560 N N . LEU A 1 197 ? -6.466 2.417 -17.791 1.00 92.75 197 LEU A N 1
ATOM 1561 C CA . LEU A 1 197 ? -7.688 3.152 -18.130 1.00 92.75 197 LEU A CA 1
ATOM 1562 C C . LEU A 1 197 ? -8.794 2.971 -17.082 1.00 92.75 197 LEU A C 1
ATOM 1564 O O . LEU A 1 197 ? -9.477 3.935 -16.753 1.00 92.75 197 LEU A O 1
ATOM 1568 N N . ILE A 1 198 ? -8.968 1.761 -16.548 1.00 90.06 198 ILE A N 1
ATOM 1569 C CA . ILE A 1 198 ? -9.959 1.458 -15.499 1.00 90.06 198 ILE A CA 1
ATOM 1570 C C . ILE A 1 198 ? -9.456 1.915 -14.124 1.00 90.06 198 ILE A C 1
ATOM 1572 O O . ILE A 1 198 ? -10.240 2.345 -13.271 1.00 90.06 198 ILE A O 1
ATOM 1576 N N . TYR A 1 199 ? -8.145 1.838 -13.901 1.00 87.81 199 TYR A N 1
ATOM 1577 C CA . TYR A 1 199 ? -7.527 2.085 -12.608 1.00 87.81 199 TYR A CA 1
ATOM 1578 C C . TYR A 1 199 ? -7.667 3.543 -12.174 1.00 87.81 199 TYR A C 1
ATOM 1580 O O . TYR A 1 199 ? -7.999 3.806 -11.017 1.00 87.81 199 TYR A O 1
ATOM 1588 N N . VAL A 1 200 ? -7.513 4.496 -13.099 1.00 87.75 200 VAL A N 1
ATOM 1589 C CA . VAL A 1 200 ? -7.630 5.927 -12.778 1.00 87.75 200 VAL A CA 1
ATOM 1590 C C . VAL A 1 200 ? -9.052 6.302 -12.311 1.00 87.75 200 VAL A C 1
ATOM 1592 O O . VAL A 1 200 ? -9.175 6.799 -11.187 1.00 87.75 200 VAL A O 1
ATOM 1595 N N . PRO A 1 201 ? -10.146 6.015 -13.048 1.00 88.81 201 PRO A N 1
ATOM 1596 C CA . PRO A 1 201 ? -11.510 6.254 -12.565 1.00 88.81 201 PRO A CA 1
ATOM 1597 C C . PRO A 1 201 ? -11.847 5.468 -11.293 1.00 88.81 201 PRO A C 1
ATOM 1599 O O . PRO A 1 201 ? -12.448 6.016 -10.366 1.00 88.81 201 PRO A O 1
ATOM 1602 N N . GLY A 1 202 ? -11.426 4.200 -11.215 1.00 87.00 202 GLY A N 1
ATOM 1603 C CA . GLY A 1 202 ? -11.626 3.369 -10.028 1.00 87.00 202 GLY A CA 1
ATOM 1604 C C . GLY A 1 202 ? -10.997 3.993 -8.782 1.00 87.00 202 GLY A C 1
ATOM 1605 O O . GLY A 1 202 ? -11.630 4.049 -7.726 1.00 87.00 202 GLY A O 1
ATOM 1606 N N . SER A 1 203 ? -9.790 4.547 -8.918 1.00 87.75 203 SER A N 1
ATOM 1607 C CA . SER A 1 203 ? -9.087 5.203 -7.816 1.00 87.75 203 SER A CA 1
ATOM 1608 C C . SER A 1 203 ? -9.829 6.440 -7.293 1.00 87.75 203 SER A C 1
ATOM 1610 O O . SER A 1 203 ? -9.954 6.638 -6.083 1.00 87.75 203 SER A O 1
ATOM 1612 N N . TYR A 1 204 ? -10.429 7.232 -8.186 1.00 88.69 204 TYR A N 1
ATOM 1613 C CA . TYR A 1 204 ? -11.248 8.379 -7.799 1.00 88.69 204 TYR A CA 1
ATOM 1614 C C . TYR A 1 204 ? -12.488 7.949 -7.001 1.00 88.69 204 TYR A C 1
ATOM 1616 O O . TYR A 1 204 ? -12.779 8.507 -5.938 1.00 88.69 204 TYR A O 1
ATOM 1624 N N . ILE A 1 205 ? -13.191 6.908 -7.457 1.00 88.62 205 ILE A N 1
ATOM 1625 C CA . ILE A 1 205 ? -14.357 6.364 -6.748 1.00 88.62 205 ILE A CA 1
ATOM 1626 C C . ILE A 1 205 ? -13.949 5.906 -5.341 1.00 88.62 205 ILE A C 1
ATOM 1628 O O . ILE A 1 205 ? -14.566 6.325 -4.358 1.00 88.62 205 ILE A O 1
ATOM 1632 N N . LEU A 1 206 ? -12.872 5.124 -5.207 1.00 87.06 206 LEU A N 1
ATOM 1633 C CA . LEU A 1 206 ? -12.373 4.675 -3.901 1.00 87.06 206 LEU A CA 1
ATOM 1634 C C . LEU A 1 206 ? -11.981 5.850 -2.992 1.00 87.06 206 LEU A C 1
ATOM 1636 O O . LEU A 1 206 ? -12.308 5.837 -1.802 1.00 87.06 206 LEU A O 1
ATOM 1640 N N . PHE A 1 207 ? -11.343 6.886 -3.539 1.00 88.19 207 PHE A N 1
ATOM 1641 C CA . PHE A 1 207 ? -10.997 8.090 -2.788 1.00 88.19 207 PHE A CA 1
ATOM 1642 C C . PHE A 1 207 ? -12.238 8.782 -2.212 1.00 88.19 207 PHE A C 1
ATOM 1644 O O . PHE A 1 207 ? -12.297 9.058 -1.010 1.00 88.19 207 PHE A O 1
ATOM 1651 N N . THR A 1 208 ? -13.275 8.997 -3.026 1.00 88.56 208 THR A N 1
ATOM 1652 C CA . THR A 1 208 ? -14.526 9.608 -2.544 1.00 88.56 208 THR A CA 1
ATOM 1653 C C . THR A 1 208 ? -15.219 8.749 -1.481 1.00 88.56 208 THR A C 1
ATOM 1655 O O . THR A 1 208 ? -15.772 9.283 -0.515 1.00 88.56 208 THR A O 1
ATOM 1658 N N . HIS A 1 209 ? -15.138 7.419 -1.588 1.00 87.56 209 HIS A N 1
ATOM 1659 C CA . HIS A 1 209 ? -15.614 6.508 -0.547 1.00 87.56 209 HIS A CA 1
ATOM 1660 C C . HIS A 1 209 ? -14.862 6.694 0.777 1.00 87.56 209 HIS A C 1
ATOM 1662 O O . HIS A 1 209 ? -15.506 6.747 1.826 1.00 87.56 209 HIS A O 1
ATOM 1668 N N . MET A 1 210 ? -13.535 6.846 0.756 1.00 88.88 210 MET A N 1
ATOM 1669 C CA . MET A 1 210 ? -12.746 7.096 1.971 1.00 88.88 210 MET A CA 1
ATOM 1670 C C . MET A 1 210 ? -13.091 8.442 2.620 1.00 88.88 210 MET A C 1
ATOM 1672 O O . MET A 1 210 ? -13.229 8.512 3.843 1.00 88.88 210 MET A O 1
ATOM 1676 N N . VAL A 1 211 ? -13.328 9.490 1.823 1.00 90.81 211 VAL A N 1
ATOM 1677 C CA . VAL A 1 211 ? -13.801 10.791 2.331 1.00 90.81 211 VAL A CA 1
ATOM 1678 C C . VAL A 1 211 ? -15.148 10.639 3.047 1.00 90.81 211 VAL A C 1
ATOM 1680 O O . VAL A 1 211 ? -15.314 11.128 4.167 1.00 90.81 211 VAL A O 1
ATOM 1683 N N . LYS A 1 212 ? -16.095 9.895 2.460 1.00 90.00 212 LYS A N 1
ATOM 1684 C CA . LYS A 1 212 ? -17.394 9.597 3.093 1.00 90.00 212 LYS A CA 1
ATOM 1685 C C . LYS A 1 212 ? -17.230 8.799 4.393 1.00 90.00 212 LYS A C 1
ATOM 1687 O O . LYS A 1 212 ? -17.867 9.123 5.396 1.00 90.00 212 LYS A O 1
ATOM 1692 N N . GLN A 1 213 ? -16.365 7.781 4.400 1.00 87.44 213 GLN A N 1
ATOM 1693 C CA . GLN A 1 213 ? -16.075 6.971 5.590 1.00 87.44 213 GLN A CA 1
ATOM 1694 C C . GLN A 1 213 ? -15.492 7.817 6.725 1.00 87.44 213 GLN A C 1
ATOM 1696 O O . GLN A 1 213 ? -15.965 7.725 7.858 1.00 87.44 213 GLN A O 1
ATOM 1701 N N . ARG A 1 214 ? -14.525 8.690 6.420 1.00 90.88 214 ARG A N 1
ATOM 1702 C CA . ARG A 1 214 ? -13.957 9.646 7.376 1.00 90.88 214 ARG A CA 1
ATOM 1703 C C . ARG A 1 214 ? -15.045 10.511 8.003 1.00 90.88 214 ARG A C 1
ATOM 1705 O O . ARG A 1 214 ? -15.126 10.581 9.227 1.00 90.88 214 ARG A O 1
ATOM 1712 N N . SER A 1 215 ? -15.883 11.152 7.188 1.00 87.81 215 SER A N 1
ATOM 1713 C CA . SER A 1 215 ? -16.947 12.034 7.687 1.00 87.81 215 SER A CA 1
ATOM 1714 C C . SER A 1 215 ? -17.896 11.301 8.634 1.00 87.81 215 SER A C 1
ATOM 1716 O O . SER A 1 215 ? -18.251 11.840 9.680 1.00 87.81 215 SER A O 1
ATOM 1718 N N . LYS A 1 216 ? -18.241 10.044 8.326 1.00 87.94 216 LYS A N 1
ATOM 1719 C CA . LYS A 1 216 ? -19.073 9.200 9.194 1.00 87.94 216 LYS A CA 1
ATOM 1720 C C . LYS A 1 216 ? -18.407 8.915 10.545 1.00 87.94 216 LYS A C 1
ATOM 1722 O O . LYS A 1 216 ? -19.050 9.059 11.580 1.00 87.94 216 LYS A O 1
ATOM 1727 N N . VAL A 1 217 ? -17.132 8.525 10.546 1.00 84.62 217 VAL A N 1
ATOM 1728 C CA . VAL A 1 217 ? -16.406 8.161 11.775 1.00 84.62 217 VAL A CA 1
ATOM 1729 C C . VAL A 1 217 ? -16.157 9.377 12.663 1.00 84.62 217 VAL A C 1
ATOM 1731 O O . VAL A 1 217 ? -16.392 9.313 13.866 1.00 84.62 217 VAL A O 1
ATOM 1734 N N . LEU A 1 218 ? -15.729 10.499 12.081 1.00 82.50 218 LEU A N 1
ATOM 1735 C CA . LEU A 1 218 ? -15.463 11.719 12.843 1.00 82.50 218 LEU A CA 1
ATOM 1736 C C . LEU A 1 218 ? -16.742 12.335 13.412 1.00 82.50 218 LEU A C 1
ATOM 1738 O O . LEU A 1 218 ? -16.717 12.874 14.515 1.00 82.50 218 LEU A O 1
ATOM 1742 N N . ARG A 1 219 ? -17.867 12.234 12.695 1.00 85.88 219 ARG A N 1
ATOM 1743 C CA . ARG A 1 219 ? -19.171 12.645 13.221 1.00 85.88 219 ARG A CA 1
ATOM 1744 C C . ARG A 1 219 ? -19.578 11.790 14.423 1.00 85.88 219 ARG A C 1
ATOM 1746 O O . ARG A 1 219 ? -19.889 12.350 15.466 1.00 85.88 219 ARG A O 1
ATOM 1753 N N . ALA A 1 220 ? -19.462 10.466 14.318 1.00 83.62 220 ALA A N 1
ATOM 1754 C CA . ALA A 1 220 ? -19.762 9.561 15.428 1.00 83.62 220 ALA A CA 1
ATOM 1755 C C . ALA A 1 220 ? -18.875 9.810 16.666 1.00 83.62 220 ALA A C 1
ATOM 1757 O O . ALA A 1 220 ? -19.334 9.642 17.788 1.00 83.62 220 ALA A O 1
ATOM 1758 N N . GLN A 1 221 ? -17.620 10.241 16.486 1.00 80.75 221 GLN A N 1
ATOM 1759 C CA . GLN A 1 221 ? -16.745 10.627 17.603 1.00 80.75 221 GLN A CA 1
ATOM 1760 C C . GLN A 1 221 ? -17.160 11.934 18.284 1.00 80.75 221 GLN A C 1
ATOM 1762 O O . GLN A 1 221 ? -16.940 12.079 19.480 1.00 80.75 221 GLN A O 1
ATOM 1767 N N . ARG A 1 222 ? -17.727 12.890 17.538 1.00 79.44 222 ARG A N 1
ATOM 1768 C CA . ARG A 1 222 ? -18.234 14.150 18.106 1.00 79.44 222 ARG A CA 1
ATOM 1769 C C . ARG A 1 222 ? -19.530 13.952 18.886 1.00 79.44 222 ARG A C 1
ATOM 1771 O O . ARG A 1 222 ? -19.760 14.668 19.848 1.00 79.44 222 ARG A O 1
ATOM 1778 N N . GLU A 1 223 ? -20.358 13.013 18.440 1.00 81.62 223 GLU A N 1
ATOM 1779 C CA . GLU A 1 223 ? -21.648 12.677 19.053 1.00 81.62 223 GLU A CA 1
ATOM 1780 C C . GLU A 1 223 ? -21.509 11.699 20.237 1.00 81.62 223 GLU A C 1
ATOM 1782 O O . GLU A 1 223 ? -22.469 11.502 20.978 1.00 81.62 223 GLU A O 1
ATOM 1787 N N . ALA A 1 224 ? -20.337 11.081 20.433 1.00 75.12 224 ALA A N 1
ATOM 1788 C CA . ALA A 1 224 ? -20.096 10.191 21.564 1.00 75.12 224 ALA A CA 1
ATOM 1789 C C . ALA A 1 224 ? -20.084 10.986 22.887 1.00 75.12 224 ALA A C 1
ATOM 1791 O O . ALA A 1 224 ? -19.422 12.028 22.947 1.00 75.12 224 ALA A O 1
ATOM 1792 N N . PRO A 1 225 ? -20.766 10.506 23.947 1.00 65.69 225 PRO A N 1
ATOM 1793 C CA . PRO A 1 225 ? -20.678 11.111 25.269 1.00 65.69 225 PRO A CA 1
ATOM 1794 C C . PRO A 1 225 ? -19.212 11.211 25.683 1.00 65.69 225 PRO A C 1
ATOM 1796 O O . PRO A 1 225 ? -18.459 10.240 25.573 1.00 65.69 225 PRO A O 1
ATOM 1799 N N . LYS A 1 226 ? -18.788 12.398 26.117 1.00 63.03 226 LYS A N 1
ATOM 1800 C CA . LYS A 1 226 ? -17.514 12.527 26.816 1.00 63.03 226 LYS A CA 1
ATOM 1801 C C . LYS A 1 226 ? -17.750 11.922 28.191 1.00 63.03 226 LYS A C 1
ATOM 1803 O O . LYS A 1 226 ? -18.464 12.521 28.984 1.00 63.03 226 LYS A O 1
ATOM 1808 N N . ASP A 1 227 ? -17.223 10.728 28.422 1.00 56.38 227 ASP A N 1
ATOM 1809 C CA . ASP A 1 227 ? -17.125 10.193 29.776 1.00 56.38 227 ASP A CA 1
ATOM 1810 C C . ASP A 1 227 ? -16.213 11.159 30.566 1.00 56.38 227 ASP A C 1
ATOM 1812 O O . ASP A 1 227 ? -15.000 11.185 30.337 1.00 56.38 227 ASP A O 1
ATOM 1816 N N . GLU A 1 228 ? -16.825 12.034 31.377 1.00 37.75 228 GLU A N 1
ATOM 1817 C CA . GLU A 1 228 ? -16.169 12.885 32.390 1.00 37.75 228 GLU A CA 1
ATOM 1818 C C . GLU A 1 228 ? -15.668 12.055 33.580 1.00 37.75 228 GLU A C 1
ATOM 1820 O O . GLU A 1 228 ? -16.385 11.124 34.017 1.00 37.75 228 GLU A O 1
#

Nearest PDB structures (foldseek):
  4knf-assembly1_A  TM=3.149E-01  e=4.257E+00  gamma proteobacterium 'Hot 75m4'

Organism: Sclerotinia borealis (strain F-4128) (NCBI:txid1432307)

InterPro domains:
  IPR007482 Protein-tyrosine phosphatase-like, PTPLA [PF04387] (71-219)
  IPR007482 Protein-tyrosine phosphatase-like, PTPLA [PTHR11035] (24-219)

Radius of gyration: 22.68 Å; Cα contacts (8 Å, |Δi|>4): 196; chains: 1; bounding box: 44×31×101 Å